Protein AF-A0A9D7YGS4-F1 (afdb_monomer)

Solvent-accessible surface area (backbone atoms only — not comparable to full-atom values): 10714 Å² total; per-residue (Å²): 135,82,63,72,62,87,79,60,92,89,42,52,76,47,76,45,79,55,88,92,47,75,42,38,31,34,39,38,77,42,92,96,74,49,56,34,38,29,48,37,47,78,45,98,90,51,66,74,60,76,26,49,62,70,60,44,49,55,49,50,53,50,52,45,52,50,53,59,68,64,48,62,61,62,69,73,63,74,69,88,42,75,65,56,51,51,46,50,50,40,32,50,52,10,52,48,27,54,50,47,22,54,54,52,26,49,55,51,14,62,75,67,76,44,98,46,83,50,74,64,34,37,51,28,42,30,54,13,23,51,31,36,24,55,34,19,57,73,69,67,34,67,68,50,31,56,54,23,52,54,48,32,52,53,26,53,50,52,49,51,52,53,53,52,51,56,54,49,53,52,51,53,52,50,51,53,50,53,55,48,55,66,66,74,59,85,69,90,70,79,89,124

Nearest PDB structures (foldseek):
  5cth-assembly1_B  TM=4.120E-01  e=4.410E-01  Oryza sativa Japonica Group
  8e0o-assembly1_B  TM=6.776E-01  e=6.241E+00  synthetic construct

Structure (mmCIF, N/CA/C/O backbone):
data_AF-A0A9D7YGS4-F1
#
_entry.id   AF-A0A9D7YGS4-F1
#
loop_
_atom_site.group_PDB
_atom_site.id
_atom_site.type_symbol
_atom_site.label_atom_id
_atom_site.label_alt_id
_atom_site.label_comp_id
_atom_site.label_asym_id
_atom_site.label_entity_id
_atom_site.label_seq_id
_atom_site.pdbx_PDB_ins_code
_atom_site.Cartn_x
_atom_site.Cartn_y
_atom_site.Cartn_z
_atom_site.occupancy
_atom_site.B_iso_or_equiv
_atom_site.auth_seq_id
_atom_site.auth_comp_id
_atom_site.auth_asym_id
_atom_site.auth_atom_id
_atom_site.pdbx_PDB_model_num
ATOM 1 N N . MET A 1 1 ? 15.384 -7.880 -38.210 1.00 33.66 1 MET A N 1
ATOM 2 C CA . MET A 1 1 ? 16.584 -8.520 -38.786 1.00 33.66 1 MET A CA 1
ATOM 3 C C . MET A 1 1 ? 17.554 -7.397 -39.112 1.00 33.66 1 MET A C 1
ATOM 5 O O . MET A 1 1 ? 17.320 -6.685 -40.073 1.00 33.66 1 MET A O 1
ATOM 9 N N . THR A 1 2 ? 18.523 -7.125 -38.240 1.00 39.62 2 THR A N 1
ATOM 10 C CA . THR A 1 2 ? 19.525 -6.065 -38.443 1.00 39.62 2 THR A CA 1
ATOM 11 C C . THR A 1 2 ? 20.571 -6.563 -39.436 1.00 39.62 2 THR A C 1
ATOM 13 O O . THR A 1 2 ? 21.202 -7.594 -39.192 1.00 39.62 2 THR A O 1
ATOM 16 N N . ALA A 1 3 ? 20.713 -5.869 -40.566 1.00 42.78 3 ALA A N 1
ATOM 17 C CA . ALA A 1 3 ? 21.780 -6.117 -41.525 1.00 42.78 3 ALA A CA 1
ATOM 18 C C . ALA A 1 3 ? 23.134 -5.862 -40.842 1.00 42.78 3 ALA A C 1
ATOM 20 O O . ALA A 1 3 ? 23.294 -4.882 -40.113 1.00 42.78 3 ALA A O 1
ATOM 21 N N . ARG A 1 4 ? 24.077 -6.796 -41.004 1.00 54.03 4 ARG A N 1
ATOM 22 C CA . ARG A 1 4 ? 25.456 -6.646 -40.526 1.00 54.03 4 ARG A CA 1
ATOM 23 C C . ARG A 1 4 ? 26.308 -6.197 -41.702 1.00 54.03 4 ARG A C 1
ATOM 25 O O . ARG A 1 4 ? 26.409 -6.929 -42.685 1.00 54.03 4 ARG A O 1
ATOM 32 N N . LEU A 1 5 ? 26.938 -5.034 -41.580 1.00 59.56 5 LEU A N 1
ATOM 33 C CA . LEU A 1 5 ? 28.018 -4.638 -42.480 1.00 59.56 5 LEU A CA 1
ATOM 34 C C . LEU A 1 5 ? 29.202 -5.614 -42.328 1.00 59.56 5 LEU A C 1
ATOM 36 O O . LEU A 1 5 ? 29.425 -6.167 -41.248 1.00 59.56 5 LEU A O 1
ATOM 40 N N . GLY A 1 6 ? 29.942 -5.851 -43.414 1.00 61.62 6 GLY A N 1
ATOM 41 C CA . GLY A 1 6 ? 31.122 -6.721 -43.404 1.00 61.62 6 GLY A CA 1
ATOM 42 C C . GLY A 1 6 ? 32.212 -6.195 -42.462 1.00 61.62 6 GLY A C 1
ATOM 43 O O . GLY A 1 6 ? 32.499 -4.997 -42.449 1.00 61.62 6 GLY A O 1
ATOM 44 N N . SER A 1 7 ? 32.812 -7.088 -41.670 1.00 66.31 7 SER A N 1
ATOM 45 C CA . SER A 1 7 ? 33.875 -6.749 -40.716 1.00 66.31 7 SER A CA 1
ATOM 46 C C . SER A 1 7 ? 35.201 -6.461 -41.417 1.00 66.31 7 SER A C 1
ATOM 48 O O . SER A 1 7 ? 35.569 -7.173 -42.356 1.00 66.31 7 SER A O 1
ATOM 50 N N . THR A 1 8 ? 35.956 -5.481 -40.926 1.00 75.62 8 THR A N 1
ATOM 51 C CA . THR A 1 8 ? 37.299 -5.193 -41.452 1.00 75.62 8 THR A CA 1
ATOM 52 C C . THR A 1 8 ? 38.289 -6.304 -41.050 1.00 75.62 8 THR A C 1
ATOM 54 O O . THR A 1 8 ? 38.280 -6.725 -39.890 1.00 75.62 8 THR A O 1
ATOM 57 N N . PRO A 1 9 ? 39.159 -6.806 -41.955 1.00 69.62 9 PRO A N 1
ATOM 58 C CA . PRO A 1 9 ? 40.166 -7.810 -41.606 1.00 69.62 9 PRO A CA 1
ATOM 59 C C . PRO A 1 9 ? 41.085 -7.328 -40.473 1.00 69.62 9 PRO A C 1
ATOM 61 O O . PRO A 1 9 ? 41.648 -6.240 -40.554 1.00 69.62 9 PRO A O 1
ATOM 64 N N . GLY A 1 10 ? 41.229 -8.130 -39.414 1.00 70.00 10 GLY A N 1
ATOM 65 C CA . GLY A 1 10 ? 42.025 -7.781 -38.228 1.00 70.00 10 GLY A CA 1
ATOM 66 C C . GLY A 1 10 ? 41.279 -6.984 -37.148 1.00 70.00 10 GLY A C 1
ATOM 67 O O . GLY A 1 10 ? 41.859 -6.702 -36.103 1.00 70.00 10 GLY A O 1
ATOM 68 N N . ALA A 1 11 ? 40.001 -6.651 -37.357 1.00 77.38 11 ALA A N 1
ATOM 69 C CA . ALA A 1 11 ? 39.175 -5.994 -36.349 1.00 77.38 11 ALA A CA 1
ATOM 70 C C . ALA A 1 11 ? 38.582 -6.996 -35.344 1.00 77.38 11 ALA A C 1
ATOM 72 O O . ALA A 1 11 ? 38.130 -8.082 -35.714 1.00 77.38 11 ALA A O 1
ATOM 73 N N . VAL A 1 12 ? 38.516 -6.606 -34.069 1.00 81.81 12 VAL A N 1
ATOM 74 C CA . VAL A 1 12 ? 37.810 -7.369 -33.030 1.00 81.81 12 VAL A CA 1
ATOM 75 C C . VAL A 1 12 ? 36.354 -6.924 -33.001 1.00 81.81 12 VAL A C 1
ATOM 77 O O . VAL A 1 12 ? 36.061 -5.765 -32.715 1.00 81.81 12 VAL A O 1
ATOM 80 N N . VAL A 1 13 ? 35.433 -7.842 -33.290 1.00 84.12 13 VAL A N 1
ATOM 81 C CA . VAL A 1 13 ? 33.991 -7.569 -33.262 1.00 84.12 13 VAL A CA 1
ATOM 82 C C . VAL A 1 13 ? 33.433 -7.884 -31.879 1.00 84.12 13 VAL A C 1
ATOM 84 O O . VAL A 1 13 ? 33.562 -9.005 -31.390 1.00 84.12 13 VAL A O 1
ATOM 87 N N . SER A 1 14 ? 32.754 -6.909 -31.285 1.00 81.56 14 SER A N 1
ATOM 88 C CA . SER A 1 14 ? 32.148 -7.006 -29.960 1.00 81.56 14 SER A CA 1
ATOM 89 C C . SER A 1 14 ? 30.681 -6.588 -30.009 1.00 81.56 14 SER A C 1
ATOM 91 O O . SER A 1 14 ? 30.242 -5.834 -30.878 1.00 81.56 14 SER A O 1
ATOM 93 N N . THR A 1 15 ? 29.889 -7.107 -29.072 1.00 82.81 15 THR A N 1
ATOM 94 C CA . THR A 1 15 ? 28.470 -6.753 -28.937 1.00 82.81 15 THR A CA 1
ATOM 95 C C . THR A 1 15 ? 28.256 -6.029 -27.618 1.00 82.81 15 THR A C 1
ATOM 97 O O . THR A 1 15 ? 28.700 -6.502 -26.576 1.00 82.81 15 THR A O 1
ATOM 100 N N . LEU A 1 16 ? 27.576 -4.888 -27.676 1.00 80.12 16 LEU A N 1
ATOM 101 C CA . LEU A 1 16 ? 27.131 -4.110 -26.531 1.00 80.12 16 LEU A CA 1
ATOM 102 C C . LEU A 1 16 ? 25.612 -4.245 -26.393 1.00 80.12 16 LEU A C 1
ATOM 104 O O . LEU A 1 16 ? 24.864 -3.911 -27.316 1.00 80.12 16 LEU A O 1
ATOM 108 N N . ASP A 1 17 ? 25.155 -4.729 -25.242 1.00 76.31 17 ASP A N 1
ATOM 109 C CA . ASP A 1 17 ? 23.732 -4.829 -24.923 1.00 76.31 17 ASP A CA 1
ATOM 110 C C . ASP A 1 17 ? 23.273 -3.548 -24.201 1.00 76.31 17 ASP A C 1
ATOM 112 O O . ASP A 1 17 ? 23.540 -3.359 -23.016 1.00 76.31 17 ASP A O 1
ATOM 116 N N . LEU A 1 18 ? 22.564 -2.661 -24.910 1.00 70.31 18 LEU A N 1
ATOM 117 C CA . LEU A 1 18 ? 21.969 -1.438 -24.356 1.00 70.31 18 LEU A CA 1
ATOM 118 C C . LEU A 1 18 ? 20.458 -1.633 -24.177 1.00 70.31 18 LEU A C 1
ATOM 120 O O . LEU A 1 18 ? 19.634 -1.335 -25.051 1.00 70.31 18 LEU A O 1
ATOM 124 N N . GLY A 1 19 ? 20.078 -2.189 -23.026 1.00 68.62 19 GLY A N 1
ATOM 125 C CA . GLY A 1 19 ? 18.687 -2.505 -22.702 1.00 68.62 19 GLY A CA 1
ATOM 126 C C . GLY A 1 19 ? 18.112 -3.595 -23.613 1.00 68.62 19 GLY A C 1
ATOM 127 O O . GLY A 1 19 ? 18.438 -4.766 -23.461 1.00 68.62 19 GLY A O 1
ATOM 128 N N . ALA A 1 20 ? 17.221 -3.220 -24.538 1.00 63.00 20 ALA A N 1
ATOM 129 C CA . ALA A 1 20 ? 16.627 -4.141 -25.521 1.00 63.00 20 ALA A CA 1
ATOM 130 C C . ALA A 1 20 ? 17.300 -4.072 -26.906 1.00 63.00 20 ALA A C 1
ATOM 132 O O . ALA A 1 20 ? 16.962 -4.856 -27.794 1.00 63.00 20 ALA A O 1
ATOM 133 N N . ARG A 1 21 ? 18.225 -3.124 -27.112 1.00 70.44 21 ARG A N 1
ATOM 134 C CA . ARG A 1 21 ? 18.957 -2.952 -28.370 1.00 70.44 21 ARG A CA 1
ATOM 135 C C . ARG A 1 21 ? 20.325 -3.610 -28.243 1.00 70.44 21 ARG A C 1
ATOM 137 O O . ARG A 1 21 ? 21.091 -3.287 -27.342 1.00 70.44 21 ARG A O 1
ATOM 144 N N . LYS A 1 22 ? 20.635 -4.504 -29.180 1.00 78.06 22 LYS A N 1
ATOM 145 C CA . LYS A 1 22 ? 21.983 -5.052 -29.344 1.00 78.06 22 LYS A CA 1
ATOM 146 C C . LYS A 1 22 ? 22.727 -4.209 -30.363 1.00 78.06 22 LYS A C 1
ATOM 148 O O . LYS A 1 22 ? 22.280 -4.122 -31.506 1.00 78.06 22 LYS A O 1
ATOM 153 N N . ILE A 1 23 ? 23.832 -3.603 -29.950 1.00 81.94 23 ILE A N 1
ATOM 154 C CA . ILE A 1 23 ? 24.704 -2.824 -30.824 1.00 81.94 23 ILE A CA 1
ATOM 155 C C . ILE A 1 23 ? 25.984 -3.615 -31.043 1.00 81.94 23 ILE A C 1
ATOM 157 O O . ILE A 1 23 ? 26.769 -3.849 -30.132 1.00 81.94 23 ILE A O 1
ATOM 161 N N . VAL A 1 24 ? 26.190 -4.039 -32.278 1.00 85.00 24 VAL A N 1
ATOM 162 C CA . VAL A 1 24 ? 27.434 -4.647 -32.740 1.00 85.00 24 VAL A CA 1
ATOM 163 C C . VAL A 1 24 ? 28.375 -3.541 -33.198 1.00 85.00 24 VAL A C 1
ATOM 165 O O . VAL A 1 24 ? 27.984 -2.694 -34.007 1.00 85.00 24 VAL A O 1
ATOM 168 N N . TYR A 1 25 ? 29.608 -3.572 -32.707 1.00 84.81 25 TYR A N 1
ATOM 169 C CA . TYR A 1 25 ? 30.678 -2.674 -33.116 1.00 84.81 25 TYR A CA 1
ATOM 170 C C . TYR A 1 25 ? 31.964 -3.466 -33.356 1.00 84.81 25 TYR A C 1
ATOM 172 O O . TYR A 1 25 ? 32.159 -4.550 -32.807 1.00 84.81 25 TYR A O 1
ATOM 180 N N . GLU A 1 26 ? 32.845 -2.934 -34.188 1.00 85.75 26 GLU A N 1
ATOM 181 C CA . GLU A 1 26 ? 34.197 -3.452 -34.361 1.00 85.75 26 GLU A CA 1
ATOM 182 C C . GLU A 1 26 ? 35.223 -2.480 -33.790 1.00 85.75 26 GLU A C 1
ATOM 184 O O . GLU A 1 26 ? 35.008 -1.267 -33.779 1.00 85.75 26 GLU A O 1
ATOM 189 N N . ARG A 1 27 ? 36.335 -3.033 -33.312 1.00 84.88 27 ARG A N 1
ATOM 190 C CA . ARG A 1 27 ? 37.486 -2.314 -32.780 1.00 84.88 27 ARG A CA 1
ATOM 191 C C . ARG A 1 27 ? 38.706 -2.629 -33.636 1.00 84.88 27 ARG A C 1
ATOM 193 O O . ARG A 1 27 ? 39.073 -3.796 -33.768 1.00 84.88 27 ARG A O 1
ATOM 200 N N . LEU A 1 28 ? 39.340 -1.599 -34.184 1.00 83.12 28 LEU A N 1
ATOM 201 C CA . LEU A 1 28 ? 40.609 -1.703 -34.899 1.00 83.12 28 LEU A CA 1
ATOM 202 C C . LEU A 1 28 ? 41.701 -1.005 -34.098 1.00 83.12 28 LEU A C 1
ATOM 204 O O . LEU A 1 28 ? 41.598 0.189 -33.817 1.00 83.12 28 LEU A O 1
ATOM 208 N N . GLU A 1 29 ? 42.751 -1.741 -33.749 1.00 80.44 29 GLU A N 1
ATOM 209 C CA . GLU A 1 29 ? 43.959 -1.169 -33.158 1.00 80.44 29 GLU A CA 1
ATOM 210 C C . GLU A 1 29 ? 44.930 -0.784 -34.272 1.00 80.44 29 GLU A C 1
ATOM 212 O O . GLU A 1 29 ? 45.451 -1.644 -34.981 1.0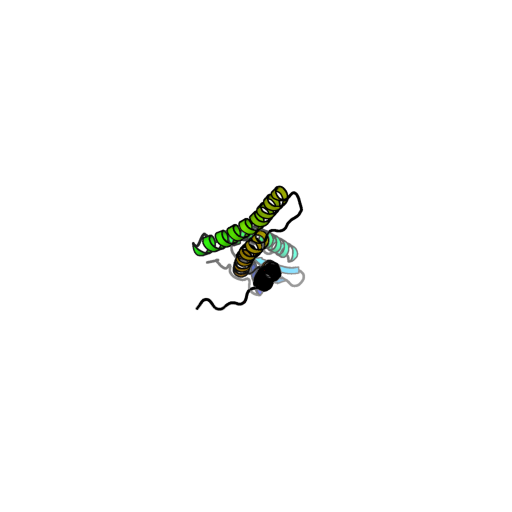0 80.44 29 GLU A O 1
ATOM 217 N N . THR A 1 30 ? 45.173 0.517 -34.429 1.00 75.75 30 THR A N 1
ATOM 218 C CA . THR A 1 30 ? 46.157 1.023 -35.386 1.00 75.75 30 THR A CA 1
ATOM 219 C C . THR A 1 30 ? 47.459 1.311 -34.639 1.00 75.75 30 THR A C 1
ATOM 221 O O . THR A 1 30 ? 47.458 2.151 -33.727 1.00 75.75 30 THR A O 1
ATOM 224 N N . PRO A 1 31 ? 48.583 0.660 -34.995 1.00 68.44 31 PRO A N 1
ATOM 225 C CA . PRO A 1 31 ? 49.874 0.929 -34.371 1.00 68.44 31 PRO A CA 1
ATOM 226 C C . PRO A 1 31 ? 50.227 2.421 -34.457 1.00 68.44 31 PRO A C 1
ATOM 228 O O . PRO A 1 31 ? 50.249 2.998 -35.539 1.00 68.44 31 PRO A O 1
ATOM 231 N N . GLY A 1 32 ? 50.457 3.061 -33.309 1.00 70.00 32 GLY A N 1
ATOM 232 C CA . GLY A 1 32 ? 50.801 4.487 -33.215 1.00 70.00 32 GLY A CA 1
ATOM 233 C C . GLY A 1 32 ? 49.628 5.480 -33.249 1.00 70.00 32 GLY A C 1
ATOM 234 O O . GLY A 1 32 ? 49.821 6.621 -32.844 1.00 70.00 32 GLY A O 1
ATOM 235 N N . ALA A 1 33 ? 48.420 5.068 -33.655 1.00 68.94 33 ALA A N 1
ATOM 236 C CA . ALA A 1 33 ? 47.238 5.944 -33.748 1.00 68.94 33 ALA A CA 1
ATOM 237 C C . ALA A 1 33 ? 46.095 5.574 -32.776 1.00 68.94 33 ALA A C 1
ATOM 239 O O . ALA A 1 33 ? 45.096 6.286 -32.695 1.00 68.94 33 ALA A O 1
ATOM 240 N N . GLY A 1 34 ? 46.245 4.491 -32.006 1.00 77.56 34 GLY A N 1
ATOM 241 C CA . GLY A 1 34 ? 45.280 4.071 -30.986 1.00 77.56 34 GLY A CA 1
ATOM 242 C C . GLY A 1 34 ? 44.148 3.191 -31.528 1.00 77.56 34 GLY A C 1
ATOM 243 O O . GLY A 1 34 ? 44.200 2.686 -32.650 1.00 77.56 34 GLY A O 1
ATOM 244 N N . ALA A 1 35 ? 43.133 2.954 -30.691 1.00 82.12 35 ALA A N 1
ATOM 245 C CA . ALA A 1 35 ? 41.984 2.119 -31.038 1.00 82.12 35 ALA A CA 1
ATOM 246 C C . ALA A 1 35 ? 40.860 2.956 -31.664 1.00 82.12 35 ALA A C 1
ATOM 248 O O . ALA A 1 35 ? 40.438 3.962 -31.092 1.00 82.12 35 ALA A O 1
ATOM 249 N N . SER A 1 36 ? 40.347 2.495 -32.801 1.00 84.31 36 SER A N 1
ATOM 250 C CA . SER A 1 36 ? 39.181 3.056 -33.484 1.00 84.31 36 SER A CA 1
ATOM 251 C C . SER A 1 36 ? 37.996 2.097 -33.400 1.00 84.31 36 SER A C 1
ATOM 253 O O . SER A 1 36 ? 38.175 0.878 -33.401 1.00 84.31 36 SER A O 1
ATOM 255 N N . TYR A 1 37 ? 36.789 2.645 -33.297 1.00 87.12 37 TYR A N 1
ATOM 256 C CA . TYR A 1 37 ? 35.549 1.904 -33.097 1.00 87.12 37 TYR A CA 1
ATOM 257 C C . TYR A 1 37 ? 34.562 2.236 -34.209 1.00 87.12 37 TYR A C 1
ATOM 259 O O . TYR A 1 37 ? 34.347 3.404 -34.515 1.00 87.12 37 TYR A O 1
ATOM 267 N N . ARG A 1 38 ? 33.925 1.230 -34.803 1.00 85.00 38 ARG A N 1
ATOM 268 C CA . ARG A 1 38 ? 32.917 1.433 -35.851 1.00 85.00 38 ARG A CA 1
ATOM 269 C C . ARG A 1 38 ? 31.667 0.629 -35.541 1.00 85.00 38 ARG A C 1
ATOM 271 O O . ARG A 1 38 ? 31.753 -0.560 -35.248 1.00 85.00 38 ARG A O 1
ATOM 278 N N . PHE A 1 39 ? 30.502 1.262 -35.620 1.00 85.25 39 PHE A N 1
ATOM 279 C CA . PHE A 1 39 ? 29.231 0.566 -35.452 1.00 85.25 39 PHE A CA 1
ATOM 280 C C . PHE A 1 39 ? 28.918 -0.258 -36.707 1.00 85.25 39 PHE A C 1
ATOM 282 O O . PHE A 1 39 ? 28.895 0.261 -37.818 1.00 85.25 39 PHE A O 1
ATOM 289 N N . LEU A 1 40 ? 28.673 -1.555 -36.521 1.00 78.38 40 LEU A N 1
ATOM 290 C CA . LEU A 1 40 ? 28.254 -2.479 -37.583 1.00 78.38 40 LEU A CA 1
ATOM 291 C C . LEU A 1 40 ? 26.731 -2.663 -37.622 1.00 78.38 40 LEU A C 1
ATOM 293 O O . LEU A 1 40 ? 26.206 -3.326 -38.515 1.00 78.38 40 LEU A O 1
ATOM 297 N N . THR A 1 41 ? 26.028 -2.119 -36.627 1.00 77.81 41 THR A N 1
ATOM 298 C CA . THR A 1 41 ? 24.565 -2.121 -36.566 1.00 77.81 41 THR A CA 1
ATOM 299 C C . THR A 1 41 ? 24.033 -0.949 -37.366 1.00 77.81 41 THR A C 1
ATOM 301 O O . THR A 1 41 ? 24.228 0.197 -36.970 1.00 77.81 41 THR A O 1
ATOM 304 N N . GLU A 1 42 ? 23.341 -1.233 -38.466 1.00 69.25 42 GLU A N 1
ATOM 305 C CA . GLU A 1 42 ? 22.656 -0.200 -39.238 1.00 69.25 42 GLU A CA 1
ATOM 306 C C . GLU A 1 42 ? 21.480 0.362 -38.431 1.00 69.25 42 GLU A C 1
ATOM 308 O O . GLU A 1 42 ? 20.451 -0.295 -38.247 1.00 69.25 42 GLU A O 1
ATOM 313 N N . ALA A 1 43 ? 21.649 1.580 -37.918 1.00 72.31 43 ALA A N 1
ATOM 314 C CA . ALA A 1 43 ? 20.596 2.345 -37.271 1.00 72.31 43 ALA A CA 1
ATOM 315 C C . ALA A 1 43 ? 20.743 3.837 -37.635 1.00 72.31 43 ALA A C 1
ATOM 317 O O . ALA A 1 43 ? 21.873 4.318 -37.705 1.00 72.31 43 ALA A O 1
ATOM 318 N N . PRO A 1 44 ? 19.645 4.584 -37.867 1.00 71.88 44 PRO A N 1
ATOM 319 C CA . PRO A 1 44 ? 19.709 5.982 -38.318 1.00 71.88 44 PRO A CA 1
ATOM 320 C C . PRO A 1 44 ? 20.392 6.935 -37.325 1.00 71.88 44 PRO A C 1
ATOM 322 O O . PRO A 1 44 ? 20.838 8.011 -37.706 1.00 71.88 44 PRO A O 1
ATOM 325 N N . ASP A 1 45 ? 20.432 6.548 -36.051 1.00 75.62 45 ASP A N 1
ATOM 326 C CA . ASP A 1 45 ? 21.019 7.272 -34.925 1.00 75.62 45 ASP A CA 1
ATOM 327 C C . ASP A 1 45 ? 22.497 6.925 -34.679 1.00 75.62 45 ASP A C 1
ATOM 329 O O . ASP A 1 45 ? 23.132 7.539 -33.823 1.00 75.62 45 ASP A O 1
ATOM 333 N N . LEU A 1 46 ? 23.052 5.952 -35.414 1.00 81.56 46 LEU A N 1
ATOM 334 C CA . LEU A 1 46 ? 24.436 5.513 -35.260 1.00 81.56 46 LEU A CA 1
ATOM 335 C C . LEU A 1 46 ? 25.305 5.987 -36.435 1.00 81.56 46 LEU A C 1
ATOM 337 O O . LEU A 1 46 ? 24.974 5.730 -37.594 1.00 81.56 46 LEU A O 1
ATOM 341 N N . PRO A 1 47 ? 26.448 6.639 -36.166 1.00 81.88 47 PRO A N 1
ATOM 342 C CA . PRO A 1 47 ? 27.401 6.995 -37.207 1.00 81.88 47 PRO A CA 1
ATOM 343 C C . PRO A 1 47 ? 28.052 5.737 -37.799 1.00 81.88 47 PRO A C 1
ATOM 345 O O . PRO A 1 47 ? 28.477 4.834 -37.079 1.00 81.88 47 PRO A O 1
ATOM 348 N N . SER A 1 48 ? 28.165 5.695 -39.125 1.00 75.50 48 SER A N 1
ATOM 349 C CA . SER A 1 48 ? 28.788 4.591 -39.872 1.00 75.50 48 SER A CA 1
ATOM 350 C C . SER A 1 48 ? 30.306 4.744 -40.046 1.00 75.50 48 SER A C 1
ATOM 352 O O . SER A 1 48 ? 30.988 3.790 -40.429 1.00 75.50 48 SER A O 1
ATOM 354 N N . ALA A 1 49 ? 30.849 5.933 -39.765 1.00 82.81 49 ALA A N 1
ATOM 355 C CA . ALA A 1 49 ? 32.279 6.218 -39.841 1.00 82.81 49 ALA A CA 1
ATOM 356 C C . ALA A 1 49 ? 33.043 5.672 -38.612 1.00 82.81 49 ALA A C 1
ATOM 358 O O . ALA A 1 49 ? 32.471 5.615 -37.521 1.00 82.81 49 ALA A O 1
ATOM 359 N N . PRO A 1 50 ? 34.331 5.295 -38.753 1.00 83.44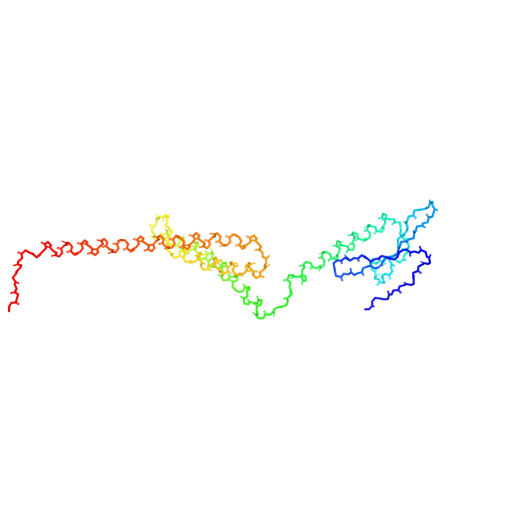 50 PRO A N 1
ATOM 360 C CA . PRO A 1 50 ? 35.183 4.951 -37.616 1.00 83.44 50 PRO A CA 1
ATOM 361 C C . PRO A 1 50 ? 35.355 6.141 -36.664 1.00 83.44 50 PRO A C 1
ATOM 363 O O . PRO A 1 50 ? 35.612 7.263 -37.095 1.00 83.44 50 PRO A O 1
ATOM 366 N N . LEU A 1 51 ? 35.247 5.878 -35.367 1.00 86.25 51 LEU A N 1
ATOM 367 C CA . LEU A 1 51 ? 35.329 6.855 -34.288 1.00 86.25 51 LEU A CA 1
ATOM 368 C C . LEU A 1 51 ? 36.537 6.585 -33.393 1.00 86.25 51 LEU A C 1
ATOM 370 O O . LEU A 1 51 ? 36.932 5.437 -33.185 1.00 86.25 51 LEU A O 1
ATOM 374 N N . ALA A 1 52 ? 37.085 7.647 -32.806 1.00 86.75 52 ALA A N 1
ATOM 375 C CA . ALA A 1 52 ? 38.000 7.535 -31.677 1.00 86.75 52 ALA A CA 1
ATOM 376 C C . ALA A 1 52 ? 37.258 7.052 -30.414 1.00 86.75 52 ALA A C 1
ATOM 378 O O . ALA A 1 52 ? 36.027 7.088 -30.344 1.00 86.75 52 ALA A O 1
ATOM 379 N N . ALA A 1 53 ? 38.005 6.565 -29.419 1.00 83.31 53 ALA A N 1
ATOM 380 C CA . ALA A 1 53 ? 37.440 5.963 -28.209 1.00 83.31 53 ALA A CA 1
ATOM 381 C C . ALA A 1 53 ? 36.496 6.905 -27.439 1.00 83.31 53 ALA A C 1
ATOM 383 O O . ALA A 1 53 ? 35.433 6.490 -26.988 1.00 83.31 53 ALA A O 1
ATOM 384 N N . ASP A 1 54 ? 36.871 8.172 -27.306 1.00 83.25 54 ASP A N 1
ATOM 385 C CA . ASP A 1 54 ? 36.101 9.225 -26.639 1.00 83.25 54 ASP A CA 1
ATOM 386 C C . ASP A 1 54 ? 34.791 9.540 -27.376 1.00 83.25 54 ASP A C 1
ATOM 388 O O . ASP A 1 54 ? 33.713 9.546 -26.776 1.00 83.25 54 ASP A O 1
ATOM 392 N N . ALA A 1 55 ? 34.869 9.717 -28.695 1.00 85.44 55 ALA A N 1
ATOM 393 C CA . ALA A 1 55 ? 33.712 9.943 -29.548 1.00 85.44 55 ALA A CA 1
ATOM 394 C C . ALA A 1 55 ? 32.749 8.747 -29.516 1.00 85.44 55 ALA A C 1
ATOM 396 O O . ALA A 1 55 ? 31.537 8.934 -29.403 1.00 85.44 55 ALA A O 1
ATOM 397 N N . PHE A 1 56 ? 33.274 7.519 -29.542 1.00 85.62 56 PHE A N 1
ATOM 398 C CA . PHE A 1 56 ? 32.478 6.299 -29.426 1.00 85.62 56 PHE A CA 1
ATOM 399 C C . PHE A 1 56 ? 31.683 6.253 -28.117 1.00 85.62 56 PHE A C 1
ATOM 401 O O . PHE A 1 56 ? 30.465 6.068 -28.155 1.00 85.62 56 PHE A O 1
ATOM 408 N N . TRP A 1 57 ? 32.335 6.480 -26.971 1.00 83.00 57 TRP A N 1
ATOM 409 C CA . TRP A 1 57 ? 31.645 6.470 -25.678 1.00 83.00 57 TRP A CA 1
ATOM 410 C C . TRP A 1 57 ? 30.611 7.590 -25.563 1.00 83.00 57 TRP A C 1
ATOM 412 O O . TRP A 1 57 ? 29.522 7.348 -25.058 1.00 83.00 57 TRP A O 1
ATOM 422 N N . SER A 1 58 ? 30.867 8.771 -26.137 1.00 84.88 58 SER A N 1
ATOM 423 C CA . SER A 1 58 ? 29.867 9.849 -26.166 1.00 84.88 58 SER A CA 1
ATOM 424 C C . SER A 1 58 ? 28.577 9.466 -26.909 1.00 84.88 58 SER A C 1
ATOM 426 O O . SER A 1 58 ? 27.480 9.847 -26.490 1.00 84.88 58 SER A O 1
ATOM 428 N N . VAL A 1 59 ? 28.701 8.679 -27.985 1.00 84.56 59 VAL A N 1
ATOM 429 C CA . VAL A 1 59 ? 27.568 8.172 -28.768 1.00 84.56 59 VAL A CA 1
ATOM 430 C C . VAL A 1 59 ? 26.849 7.075 -27.992 1.00 84.56 59 VAL A C 1
ATOM 432 O O . VAL A 1 59 ? 25.624 7.107 -27.898 1.00 84.56 59 VAL A O 1
ATOM 435 N N . VAL A 1 60 ? 27.592 6.142 -27.391 1.00 82.81 60 VAL A N 1
ATOM 436 C CA . VAL A 1 60 ? 27.026 5.093 -26.530 1.00 82.81 60 VAL A CA 1
ATOM 437 C C . VAL A 1 60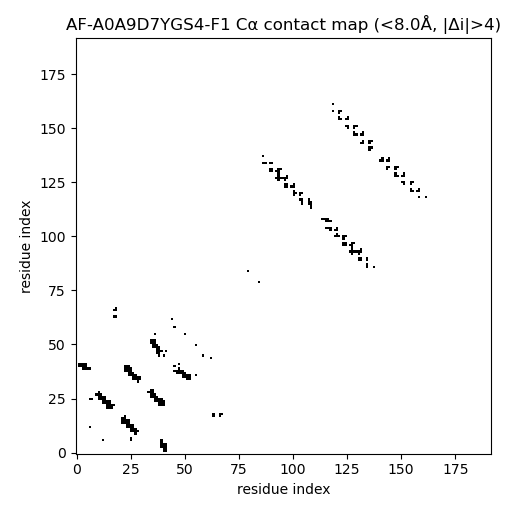 ? 26.228 5.711 -25.385 1.00 82.81 60 VAL A C 1
ATOM 439 O O . VAL A 1 60 ? 25.065 5.359 -25.206 1.00 82.81 60 VAL A O 1
ATOM 442 N N . ASP A 1 61 ? 26.794 6.695 -24.690 1.00 82.19 61 ASP A N 1
ATOM 443 C CA . ASP A 1 61 ? 26.130 7.411 -23.605 1.00 82.19 61 ASP A CA 1
ATOM 444 C C . ASP A 1 61 ? 24.873 8.151 -24.089 1.00 82.19 61 ASP A C 1
ATOM 446 O O . ASP A 1 61 ? 23.864 8.221 -23.385 1.00 82.19 61 ASP A O 1
ATOM 450 N N . ALA A 1 62 ? 24.901 8.735 -25.292 1.00 82.31 62 ALA A N 1
ATOM 451 C CA . ALA A 1 62 ? 23.734 9.392 -25.878 1.00 82.31 62 ALA A CA 1
ATOM 452 C C . ALA A 1 62 ? 22.614 8.388 -26.195 1.00 82.31 62 ALA A C 1
ATOM 454 O O . ALA A 1 62 ? 21.458 8.626 -25.831 1.00 82.31 62 ALA A O 1
ATOM 455 N N . VAL A 1 63 ? 22.961 7.246 -26.794 1.00 77.06 63 VAL A N 1
ATOM 456 C CA . VAL A 1 63 ? 22.026 6.163 -27.125 1.00 77.06 63 VAL A CA 1
ATOM 457 C C . VAL A 1 63 ? 21.475 5.501 -25.865 1.00 77.06 63 VAL A C 1
ATOM 459 O O . VAL A 1 63 ? 20.281 5.197 -25.806 1.00 77.06 63 VAL A O 1
ATOM 462 N N . GLU A 1 64 ? 22.301 5.300 -24.839 1.00 75.75 64 GLU A N 1
ATOM 463 C CA . GLU A 1 64 ? 21.875 4.782 -23.543 1.00 75.75 64 GLU A CA 1
ATOM 464 C C . GLU A 1 64 ? 20.891 5.747 -22.882 1.00 75.75 64 GLU A C 1
ATOM 466 O O . GLU A 1 64 ? 19.787 5.336 -22.527 1.00 75.75 64 GLU A O 1
ATOM 471 N N . ARG A 1 65 ? 21.212 7.046 -22.806 1.00 71.56 65 ARG A N 1
ATOM 472 C CA . ARG A 1 65 ? 20.300 8.064 -22.259 1.00 71.56 65 ARG A CA 1
ATOM 473 C C . ARG A 1 65 ? 18.969 8.108 -23.003 1.00 71.56 65 ARG A C 1
ATOM 475 O O . ARG A 1 65 ? 17.925 8.223 -22.364 1.00 71.56 65 ARG A O 1
ATOM 482 N N . GLU A 1 66 ? 18.969 7.995 -24.327 1.00 69.44 66 GLU A N 1
ATOM 483 C CA . GLU A 1 66 ? 17.735 7.988 -25.113 1.00 69.44 66 GLU A CA 1
ATOM 484 C C . GLU A 1 66 ? 16.934 6.689 -24.938 1.00 69.44 66 GLU A C 1
ATOM 486 O O . GLU A 1 66 ? 15.718 6.732 -24.735 1.00 69.44 66 GLU A O 1
ATOM 491 N N . THR A 1 67 ? 17.605 5.537 -24.928 1.00 63.12 67 THR A N 1
ATOM 492 C CA . THR A 1 67 ? 16.983 4.216 -24.750 1.00 63.12 67 THR A CA 1
ATOM 493 C C . THR A 1 67 ? 16.403 4.058 -23.340 1.00 63.12 67 THR A C 1
ATOM 495 O O . THR A 1 67 ? 15.258 3.626 -23.180 1.00 63.12 67 THR A O 1
ATOM 498 N N . VAL A 1 68 ? 17.143 4.482 -22.312 1.00 61.19 68 VAL A N 1
ATOM 499 C CA . VAL A 1 68 ? 16.701 4.508 -20.909 1.00 61.19 68 VAL A CA 1
ATOM 500 C C . VAL A 1 68 ? 15.530 5.484 -20.732 1.00 61.19 68 VAL A C 1
ATOM 502 O O . VAL A 1 68 ? 14.538 5.145 -20.082 1.00 61.19 68 VAL A O 1
ATOM 505 N N . ARG A 1 69 ? 15.566 6.659 -21.381 1.00 61.91 69 ARG A N 1
ATOM 506 C CA . ARG A 1 69 ? 14.477 7.654 -21.334 1.00 61.91 69 ARG A CA 1
ATOM 507 C C . ARG A 1 69 ? 13.215 7.220 -22.090 1.00 61.91 69 ARG A C 1
ATOM 509 O O . ARG A 1 69 ? 12.126 7.653 -21.724 1.00 61.91 69 ARG A O 1
ATOM 516 N N . ARG A 1 70 ? 13.311 6.371 -23.119 1.00 57.66 70 ARG A N 1
ATOM 517 C CA . ARG A 1 70 ? 12.153 5.942 -23.932 1.00 57.66 70 ARG A CA 1
ATOM 518 C C . ARG A 1 70 ? 11.402 4.739 -23.344 1.00 57.66 70 ARG A C 1
ATOM 520 O O . ARG A 1 70 ? 10.224 4.560 -23.638 1.00 57.66 70 ARG A O 1
ATOM 527 N N . HIS A 1 71 ? 12.036 3.929 -22.491 1.00 54.66 71 HIS A N 1
ATOM 528 C CA . HIS A 1 71 ? 11.471 2.657 -22.004 1.00 54.66 71 HIS A CA 1
ATOM 529 C C . HIS A 1 71 ? 10.926 2.661 -20.561 1.00 54.66 71 HIS A C 1
ATOM 531 O O . HIS A 1 71 ? 10.322 1.667 -20.150 1.00 54.66 71 HIS A O 1
ATOM 537 N N . TRP A 1 72 ? 11.052 3.754 -19.793 1.00 61.84 72 TRP A N 1
ATOM 538 C CA . TRP A 1 72 ? 10.432 3.833 -18.455 1.00 61.84 72 TRP A CA 1
ATOM 539 C C . TRP A 1 72 ? 8.893 3.866 -18.521 1.00 61.84 72 TRP A C 1
ATOM 541 O O . TRP A 1 72 ? 8.225 3.237 -17.703 1.00 61.84 72 TRP A O 1
ATOM 551 N N . LEU A 1 73 ? 8.329 4.518 -19.546 1.00 51.66 73 LEU A N 1
ATOM 552 C CA . LEU A 1 73 ? 6.880 4.605 -19.776 1.00 51.66 73 LEU A CA 1
ATOM 553 C C . LEU A 1 73 ? 6.278 3.299 -20.313 1.00 51.66 73 LEU A C 1
ATOM 555 O O . LEU A 1 73 ? 5.191 2.906 -19.900 1.00 51.66 73 LEU A O 1
ATOM 559 N N . LEU A 1 74 ? 6.987 2.588 -21.196 1.00 49.72 74 LEU A N 1
ATOM 560 C CA . LEU A 1 74 ? 6.495 1.339 -21.798 1.00 49.72 74 LEU A CA 1
ATOM 561 C C . LEU A 1 74 ? 6.517 0.154 -20.813 1.00 49.72 74 LEU A C 1
ATOM 563 O O . LEU A 1 74 ? 5.728 -0.775 -20.962 1.00 49.72 74 LEU A O 1
ATOM 567 N N . ARG A 1 75 ? 7.335 0.212 -19.749 1.00 52.97 75 ARG A N 1
ATOM 568 C CA . ARG A 1 75 ? 7.185 -0.667 -18.571 1.00 52.97 75 ARG A CA 1
ATOM 569 C C . ARG A 1 75 ? 5.978 -0.302 -17.703 1.00 52.97 75 ARG A C 1
ATOM 571 O O . ARG A 1 75 ? 5.404 -1.190 -17.080 1.00 52.97 75 ARG A O 1
ATOM 578 N N . ALA A 1 76 ? 5.598 0.974 -17.651 1.00 54.19 76 ALA A N 1
ATOM 579 C CA . ALA A 1 76 ? 4.497 1.448 -16.816 1.00 54.19 76 ALA A CA 1
ATOM 580 C C . ALA A 1 76 ? 3.109 1.101 -17.387 1.00 54.19 76 ALA A C 1
ATOM 582 O O . ALA A 1 76 ? 2.169 0.927 -16.616 1.00 54.19 76 ALA A O 1
ATOM 583 N N . PHE A 1 77 ? 2.981 0.943 -18.709 1.00 48.09 77 PHE A N 1
ATOM 584 C CA . PHE A 1 77 ? 1.693 0.731 -19.383 1.00 48.09 77 PHE A CA 1
ATOM 585 C C . PHE A 1 77 ? 1.630 -0.562 -20.209 1.00 48.09 77 PHE A C 1
ATOM 587 O O . PHE A 1 77 ? 1.132 -0.567 -21.334 1.00 48.09 77 PHE A O 1
ATOM 594 N N . ASN A 1 78 ? 2.084 -1.688 -19.646 1.00 46.31 78 ASN A N 1
ATOM 595 C CA . ASN A 1 78 ? 1.790 -3.013 -20.203 1.00 46.31 78 ASN A CA 1
ATOM 596 C C . ASN A 1 78 ? 0.296 -3.363 -20.009 1.00 46.31 78 ASN A C 1
ATOM 598 O O . ASN A 1 78 ? -0.085 -4.012 -19.036 1.00 46.31 78 ASN A O 1
ATOM 602 N N . ILE A 1 79 ? -0.518 -2.809 -20.911 1.00 54.00 79 ILE A N 1
ATOM 603 C CA . ILE A 1 79 ? -1.820 -3.238 -21.443 1.00 54.00 79 ILE A CA 1
ATOM 604 C C . ILE A 1 79 ? -2.665 -4.109 -20.495 1.00 54.00 79 ILE A C 1
ATOM 606 O O . ILE A 1 79 ? -2.363 -5.259 -20.186 1.00 54.00 79 ILE A O 1
ATOM 610 N N . THR A 1 80 ? -3.784 -3.525 -20.079 1.00 58.81 80 THR A N 1
ATOM 611 C CA . THR A 1 80 ? -4.906 -4.054 -19.297 1.00 58.81 80 THR A CA 1
ATOM 612 C C . THR A 1 80 ? -5.242 -5.532 -19.557 1.00 58.81 80 THR A C 1
ATOM 614 O O . THR A 1 80 ? -6.104 -5.863 -20.364 1.00 58.81 80 THR A O 1
ATOM 617 N N . SER A 1 81 ? -4.622 -6.440 -18.805 1.00 61.06 81 SER A N 1
ATOM 618 C CA . SER A 1 81 ? -5.224 -7.738 -18.487 1.00 61.06 81 SER A CA 1
ATOM 619 C C . SER A 1 81 ? -6.283 -7.518 -17.402 1.00 61.06 81 SER A C 1
ATOM 621 O O . SER A 1 81 ? -6.035 -6.750 -16.470 1.00 61.06 81 SER A O 1
ATOM 623 N N . TRP A 1 82 ? -7.440 -8.189 -17.470 1.00 67.50 82 TRP A N 1
ATOM 624 C CA . TRP A 1 82 ? -8.442 -8.168 -16.387 1.00 67.50 82 TRP A CA 1
ATOM 625 C C . TRP A 1 82 ? -7.815 -8.479 -15.019 1.00 67.50 82 TRP A C 1
ATOM 627 O O . TRP A 1 82 ? -8.219 -7.906 -14.009 1.00 67.50 82 TRP A O 1
ATOM 637 N N . GLY A 1 83 ? -6.759 -9.302 -15.000 1.00 78.19 83 GLY A N 1
ATOM 638 C CA . GLY A 1 83 ? -5.942 -9.526 -13.811 1.00 78.19 83 GLY A CA 1
ATOM 639 C C . GLY A 1 83 ? -5.263 -8.249 -13.303 1.00 78.19 83 GLY A C 1
ATOM 640 O O . GLY A 1 83 ? -5.390 -7.923 -12.130 1.00 78.19 83 GLY A O 1
ATOM 641 N N . ASN A 1 84 ? -4.595 -7.481 -14.170 1.00 80.62 84 ASN A N 1
ATOM 642 C CA . ASN A 1 84 ? -3.936 -6.223 -13.789 1.00 80.62 84 ASN A CA 1
ATOM 643 C C . ASN A 1 84 ? -4.945 -5.182 -13.287 1.00 80.62 84 ASN A C 1
ATOM 645 O O . ASN A 1 84 ? -4.666 -4.489 -12.312 1.00 80.62 84 ASN A O 1
ATOM 649 N N . LEU A 1 85 ? -6.127 -5.097 -13.910 1.00 85.69 85 LEU A N 1
ATOM 650 C CA . LEU A 1 85 ? -7.190 -4.205 -13.445 1.00 85.69 85 LEU A CA 1
ATOM 651 C C . LEU A 1 85 ? -7.684 -4.605 -12.049 1.00 85.69 85 LEU A C 1
ATOM 653 O O . LEU A 1 85 ? -7.832 -3.737 -11.193 1.00 85.69 85 LEU A O 1
ATOM 657 N N . ALA A 1 86 ? -7.873 -5.904 -11.795 1.00 88.50 86 ALA A N 1
ATOM 658 C CA . ALA A 1 86 ? -8.233 -6.406 -10.472 1.00 88.50 86 ALA A CA 1
ATOM 659 C C . ALA A 1 86 ? -7.157 -6.079 -9.421 1.00 88.50 86 ALA A C 1
ATOM 661 O O . ALA A 1 86 ? -7.492 -5.636 -8.323 1.00 88.50 86 ALA A O 1
ATOM 662 N N . TRP A 1 87 ? -5.869 -6.211 -9.760 1.00 89.56 87 TRP A N 1
ATOM 663 C CA . TRP A 1 87 ? -4.764 -5.837 -8.867 1.00 89.56 87 TRP A CA 1
ATOM 664 C C . TRP A 1 87 ? -4.721 -4.335 -8.572 1.00 89.56 87 TRP A C 1
ATOM 666 O O . TRP A 1 87 ? -4.533 -3.939 -7.422 1.00 89.56 87 TRP A O 1
ATOM 676 N N . ILE A 1 88 ? -4.936 -3.488 -9.581 1.00 89.12 88 ILE A N 1
ATOM 677 C CA . ILE A 1 88 ? -5.005 -2.031 -9.403 1.00 89.12 88 ILE A CA 1
ATOM 678 C C . ILE A 1 88 ? -6.221 -1.651 -8.554 1.00 89.12 88 ILE A C 1
ATOM 680 O O . ILE A 1 88 ? -6.087 -0.849 -7.632 1.00 89.12 88 ILE A O 1
ATOM 684 N N . ALA A 1 89 ? -7.386 -2.247 -8.815 1.00 93.00 89 ALA A N 1
ATOM 685 C CA . ALA A 1 89 ? -8.596 -2.023 -8.031 1.00 93.00 89 ALA A CA 1
ATOM 686 C C . ALA A 1 89 ? -8.416 -2.463 -6.571 1.00 93.00 89 ALA A C 1
ATOM 688 O O . ALA A 1 89 ? -8.841 -1.748 -5.667 1.00 93.00 89 ALA A O 1
ATOM 689 N N . LEU A 1 90 ? -7.727 -3.584 -6.324 1.00 94.75 90 LEU A N 1
ATOM 690 C CA . LEU A 1 90 ? -7.362 -4.031 -4.978 1.00 94.75 90 LEU A CA 1
ATOM 691 C C . LEU A 1 90 ? -6.460 -3.006 -4.276 1.00 94.75 90 LEU A C 1
ATOM 693 O O . LEU A 1 90 ? -6.725 -2.634 -3.134 1.00 94.75 90 LEU A O 1
ATOM 697 N N . GLY A 1 91 ? -5.420 -2.520 -4.962 1.00 93.69 91 GLY A N 1
ATOM 698 C CA . GLY A 1 91 ? -4.527 -1.489 -4.433 1.00 93.69 91 GLY A CA 1
ATOM 699 C C . GLY A 1 91 ? -5.262 -0.182 -4.122 1.00 93.69 91 GLY A C 1
ATOM 700 O O . GLY A 1 91 ? -5.099 0.383 -3.041 1.00 93.69 91 GLY A O 1
ATOM 701 N N . LEU A 1 92 ? -6.133 0.267 -5.031 1.00 95.25 92 LEU A N 1
ATOM 702 C CA . LEU A 1 92 ? -6.946 1.470 -4.857 1.00 95.25 92 LEU A CA 1
ATOM 703 C C . LEU A 1 92 ? -7.963 1.310 -3.720 1.00 95.25 92 LEU A C 1
ATOM 705 O O . LEU A 1 92 ? -8.094 2.203 -2.888 1.00 95.25 92 LEU A O 1
ATOM 709 N N . GLY A 1 93 ? -8.629 0.158 -3.629 1.00 97.12 93 GLY A N 1
ATOM 710 C CA . GLY A 1 93 ? -9.528 -0.173 -2.524 1.00 97.12 93 GLY A CA 1
ATOM 711 C C . GLY A 1 93 ? -8.798 -0.188 -1.179 1.00 97.12 93 GLY A C 1
ATOM 712 O O . GLY A 1 93 ? -9.294 0.362 -0.194 1.00 97.12 93 GLY A O 1
ATOM 713 N N . GLY A 1 94 ? -7.574 -0.726 -1.146 1.00 95.75 94 GLY A N 1
ATOM 714 C CA . GLY A 1 94 ? -6.700 -0.653 0.023 1.00 95.75 94 GLY A CA 1
ATOM 715 C C . GLY A 1 94 ? -6.376 0.789 0.424 1.00 95.75 94 GLY A C 1
ATOM 716 O O . GLY A 1 94 ? -6.505 1.156 1.594 1.00 95.75 94 GLY A O 1
ATOM 717 N N . GLN A 1 95 ? -6.038 1.637 -0.550 1.00 95.50 95 GLN A N 1
ATOM 718 C CA . GLN A 1 95 ? -5.784 3.063 -0.332 1.00 95.50 95 GLN A CA 1
ATOM 719 C C . GLN A 1 95 ? -7.025 3.798 0.201 1.00 95.50 95 GLN A C 1
ATOM 721 O O . GLN A 1 95 ? -6.923 4.599 1.132 1.00 95.50 95 GLN A O 1
ATOM 726 N N . MET A 1 96 ? -8.209 3.495 -0.338 1.00 97.25 96 MET A N 1
ATOM 727 C CA . MET A 1 96 ? -9.477 4.056 0.132 1.00 97.25 96 MET A CA 1
ATOM 7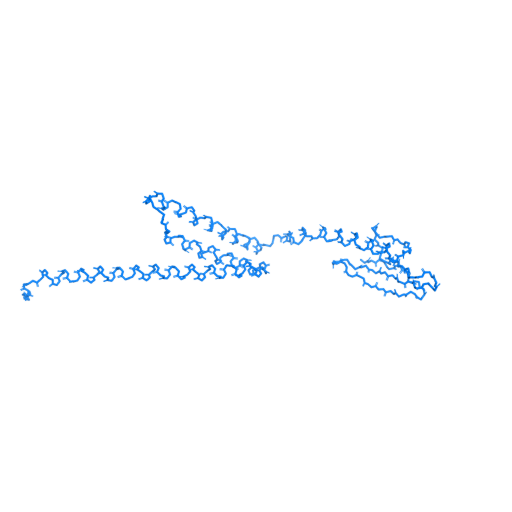28 C C . MET A 1 96 ? -9.783 3.651 1.575 1.00 97.25 96 MET A C 1
ATOM 730 O O . MET A 1 96 ? -10.222 4.492 2.353 1.00 97.25 96 MET A O 1
ATOM 734 N N . ALA A 1 97 ? -9.501 2.408 1.975 1.00 96.44 97 ALA A N 1
ATOM 735 C CA . ALA A 1 97 ? -9.642 1.986 3.369 1.00 96.44 97 ALA A CA 1
ATOM 736 C C . ALA A 1 97 ? -8.695 2.768 4.305 1.00 96.44 97 ALA A C 1
ATOM 738 O O . ALA A 1 97 ? -9.102 3.203 5.387 1.00 96.44 97 ALA A O 1
ATOM 739 N N . PHE A 1 98 ? -7.455 3.024 3.868 1.00 93.50 98 PHE A N 1
ATOM 740 C CA . PHE A 1 98 ? -6.486 3.844 4.607 1.00 93.50 98 PHE A CA 1
ATOM 741 C C . PHE A 1 98 ? -6.879 5.316 4.727 1.00 93.50 98 PHE A C 1
ATOM 743 O O . PHE A 1 98 ? -6.540 5.946 5.729 1.00 93.50 98 PHE A O 1
ATOM 750 N N . PHE A 1 99 ? -7.577 5.867 3.738 1.00 94.69 99 PHE A N 1
ATOM 751 C CA . PHE A 1 99 ? -8.177 7.194 3.840 1.00 94.69 99 PHE A CA 1
ATOM 752 C C . PHE A 1 99 ? -9.399 7.168 4.770 1.00 94.69 99 PHE A C 1
ATOM 754 O O . PHE A 1 99 ? -9.489 7.943 5.725 1.00 94.69 99 PHE A O 1
ATOM 761 N N . GLY A 1 100 ? -10.293 6.202 4.556 1.00 95.31 100 GLY A N 1
ATOM 762 C CA . GLY A 1 100 ? -11.527 6.020 5.313 1.00 95.31 100 GLY A CA 1
ATOM 763 C C . GLY A 1 100 ? -11.299 5.865 6.814 1.00 95.31 100 GLY A C 1
ATOM 764 O O . GLY A 1 100 ? -12.097 6.365 7.599 1.00 95.31 100 GLY A O 1
ATOM 765 N N . ARG A 1 101 ? -10.189 5.256 7.253 1.00 93.88 101 ARG A N 1
ATOM 766 C CA . ARG A 1 101 ? -9.873 5.155 8.691 1.00 93.88 101 ARG A CA 1
ATOM 767 C C . ARG A 1 101 ? -9.731 6.534 9.353 1.00 93.88 101 ARG A C 1
ATOM 769 O O . ARG A 1 101 ? -10.196 6.700 10.476 1.00 93.88 101 ARG A O 1
ATOM 776 N N . MET A 1 102 ? -9.114 7.508 8.672 1.00 93.19 102 MET A N 1
ATOM 777 C CA . MET A 1 102 ? -8.907 8.858 9.209 1.00 93.19 102 MET A CA 1
ATOM 778 C C . MET A 1 102 ? -10.239 9.596 9.246 1.00 93.19 102 MET A C 1
ATOM 780 O O . MET A 1 102 ? -10.566 10.220 10.247 1.00 93.19 102 MET A O 1
ATOM 784 N N . PHE A 1 103 ? -11.052 9.424 8.203 1.00 95.19 103 PHE A N 1
ATOM 785 C CA . PHE A 1 103 ? -12.411 9.950 8.168 1.00 95.19 103 PHE A CA 1
ATOM 786 C C . PHE A 1 103 ? -13.277 9.397 9.311 1.00 95.19 103 PHE A C 1
ATOM 788 O O . PHE A 1 103 ? -13.892 10.158 10.051 1.00 95.19 103 PHE A O 1
ATOM 795 N N . VAL A 1 104 ? -13.274 8.078 9.526 1.00 95.06 104 VAL A N 1
ATOM 796 C CA . VAL A 1 104 ? -14.026 7.435 10.616 1.00 95.06 104 VAL A CA 1
ATOM 797 C C . VAL A 1 104 ? -13.529 7.883 11.989 1.00 95.06 104 VAL A C 1
ATOM 799 O O . VAL A 1 104 ? -14.336 8.100 12.890 1.00 95.06 104 VAL A O 1
ATOM 802 N N . GLN A 1 105 ? -12.215 8.028 12.168 1.00 95.56 105 GLN A N 1
ATOM 803 C CA . GLN A 1 105 ? -11.642 8.525 13.417 1.00 95.56 105 GLN A CA 1
ATOM 804 C C . GLN A 1 105 ? -12.035 9.980 13.683 1.00 95.56 105 GLN A C 1
ATOM 806 O O . GLN A 1 105 ? -12.390 10.303 14.817 1.00 95.56 105 GLN A O 1
ATOM 811 N N . TRP A 1 106 ? -12.014 10.826 12.654 1.00 94.31 106 TRP A N 1
ATOM 812 C CA . TRP A 1 106 ? -12.438 12.216 12.749 1.00 94.31 106 TRP A CA 1
ATOM 813 C C . TRP A 1 106 ? -13.911 12.318 13.150 1.00 94.31 106 TRP A C 1
ATOM 815 O O . TRP A 1 106 ? -14.218 12.930 14.169 1.00 94.31 106 TRP A O 1
ATOM 825 N N . VAL A 1 107 ? -14.807 11.622 12.443 1.00 94.75 107 VAL A N 1
ATOM 826 C CA . VAL A 1 107 ? -16.247 11.605 12.753 1.00 94.75 107 VAL A CA 1
ATOM 827 C C . VAL A 1 107 ? -16.520 11.076 14.166 1.00 94.75 107 VAL A C 1
ATOM 829 O O . VAL A 1 107 ? -17.343 11.635 14.891 1.00 94.75 107 VAL A O 1
ATOM 832 N N . ALA A 1 108 ? -15.828 10.014 14.589 1.00 93.81 108 ALA A N 1
ATOM 833 C CA . ALA A 1 108 ? -15.972 9.478 15.942 1.00 93.81 108 ALA A CA 1
ATOM 834 C C . ALA A 1 108 ? -15.479 10.465 17.012 1.00 93.81 108 ALA A C 1
ATOM 836 O O . ALA A 1 108 ? -16.124 10.622 18.046 1.00 93.81 108 ALA A O 1
ATOM 837 N N . SER A 1 109 ? -14.366 11.153 16.750 1.00 93.31 109 SER A N 1
ATOM 838 C CA . SER A 1 109 ? -13.802 12.133 17.683 1.00 93.31 109 SER A CA 1
ATOM 839 C C . SER A 1 109 ? -14.664 13.382 17.797 1.00 93.31 109 SER A C 1
ATOM 841 O O . SER A 1 109 ? -14.841 13.887 18.902 1.00 93.31 109 SER A O 1
ATOM 843 N N . GLU A 1 110 ? -15.256 13.835 16.691 1.00 94.56 110 GLU A N 1
ATOM 844 C CA . GLU A 1 110 ? -16.194 14.960 16.679 1.00 94.56 110 GLU A CA 1
ATOM 845 C C . GLU A 1 110 ? -17.456 14.630 17.483 1.00 94.56 110 GLU A C 1
ATOM 847 O O . GLU A 1 110 ? -17.880 15.393 18.350 1.00 94.56 110 GLU A O 1
ATOM 852 N N . ARG A 1 111 ? -18.013 13.431 17.270 1.00 93.44 111 ARG A N 1
ATOM 853 C CA . ARG A 1 111 ? -19.198 12.961 17.995 1.00 93.44 111 ARG A CA 1
ATOM 854 C C . ARG A 1 111 ? -18.967 12.871 19.505 1.00 93.44 111 ARG A C 1
ATOM 856 O O . ARG A 1 111 ? -19.889 13.134 20.272 1.00 93.44 111 ARG A O 1
ATOM 863 N N . GLU A 1 112 ? -17.770 12.478 19.933 1.00 92.81 112 GLU A N 1
ATOM 864 C CA . GLU A 1 112 ? -17.431 12.336 21.354 1.00 92.81 112 GLU A CA 1
ATOM 865 C C . GLU A 1 112 ? -16.757 13.582 21.959 1.00 92.81 112 GLU A C 1
ATOM 867 O O . GLU A 1 112 ? -16.555 13.625 23.172 1.00 92.81 112 GLU A O 1
ATOM 872 N N . ARG A 1 113 ? -16.415 14.595 21.146 1.00 92.81 113 ARG A N 1
ATOM 873 C CA . ARG A 1 113 ? -15.647 15.803 21.525 1.00 92.81 113 ARG A CA 1
ATOM 874 C C . ARG A 1 113 ? -14.328 15.508 22.246 1.00 92.81 113 ARG A C 1
ATOM 876 O O . ARG A 1 113 ? -13.884 16.259 23.113 1.00 92.81 113 ARG A O 1
ATOM 883 N N . ARG A 1 114 ? -13.692 14.393 21.899 1.00 90.50 114 ARG A N 1
ATOM 884 C CA . ARG A 1 114 ? -12.405 13.954 22.450 1.00 90.50 114 ARG A CA 1
ATOM 885 C C . ARG A 1 114 ? -11.662 13.121 21.416 1.00 90.50 114 ARG A C 1
ATOM 887 O O . ARG A 1 114 ? -12.285 12.495 20.566 1.00 90.50 114 ARG A O 1
ATOM 894 N N . SER A 1 115 ? -10.334 13.085 21.499 1.00 90.12 115 SER A N 1
ATOM 895 C CA . SER A 1 115 ? -9.518 12.269 20.591 1.00 90.12 115 SER A CA 1
ATOM 896 C C . SER A 1 115 ? -9.715 10.784 20.901 1.00 90.12 115 SER A C 1
ATOM 898 O O . SER A 1 115 ? -9.158 10.263 21.870 1.00 90.12 115 SER A O 1
ATOM 900 N N . VAL A 1 116 ? -10.546 10.107 20.104 1.00 91.44 116 VAL A N 1
ATOM 901 C CA . VAL A 1 116 ? -10.838 8.675 20.251 1.00 91.44 116 VAL A CA 1
ATOM 902 C C . VAL A 1 116 ? -10.520 7.915 18.980 1.00 91.44 116 VAL A C 1
ATOM 904 O O . VAL A 1 116 ? -10.778 8.368 17.867 1.00 91.44 116 VAL A O 1
ATOM 907 N N . VAL A 1 117 ? -9.974 6.712 19.153 1.00 93.38 117 VAL A N 1
ATOM 908 C CA . VAL A 1 117 ? -9.685 5.791 18.052 1.00 93.38 117 VAL A CA 1
ATOM 909 C C . VAL A 1 117 ? -10.704 4.650 18.096 1.00 93.38 117 VAL A C 1
ATOM 911 O O . VAL A 1 117 ? -10.574 3.742 18.924 1.00 93.38 117 VAL A O 1
ATOM 914 N N . PRO A 1 118 ? -11.736 4.665 17.233 1.00 93.19 118 PRO A N 1
ATOM 915 C CA . PRO A 1 118 ? -12.779 3.647 17.257 1.00 93.19 118 PRO A CA 1
ATOM 916 C C . PRO A 1 118 ? -12.246 2.291 16.778 1.00 93.19 118 PRO A C 1
ATOM 918 O O . PRO A 1 118 ? -11.309 2.211 15.988 1.00 93.19 118 PRO A O 1
ATOM 921 N N . ALA A 1 119 ? -12.894 1.189 17.167 1.00 93.44 119 ALA A N 1
ATOM 922 C CA . ALA A 1 119 ? -12.513 -0.149 16.687 1.00 93.44 119 ALA A CA 1
ATOM 923 C C . ALA A 1 119 ? -12.546 -0.272 15.148 1.00 93.44 119 ALA A C 1
ATOM 925 O O . ALA A 1 119 ? -11.746 -1.005 14.569 1.00 93.44 119 ALA A O 1
ATOM 926 N N . ALA A 1 120 ? -13.437 0.479 14.490 1.00 93.25 120 ALA A N 1
ATOM 927 C CA . ALA A 1 120 ? -13.526 0.555 13.034 1.00 93.25 120 ALA A CA 1
ATOM 928 C C . ALA A 1 120 ? -12.231 1.075 12.380 1.00 93.25 120 ALA A C 1
ATOM 930 O O . ALA A 1 120 ? -11.877 0.612 11.300 1.00 93.25 120 ALA A O 1
ATOM 931 N N . PHE A 1 121 ? -11.476 1.955 13.053 1.00 95.25 121 PHE A N 1
ATOM 932 C CA . PHE A 1 121 ? -10.166 2.419 12.583 1.00 95.25 121 PHE A CA 1
ATOM 933 C C . PHE A 1 121 ? -9.192 1.252 12.393 1.00 95.25 121 PHE A C 1
ATOM 935 O O . PHE A 1 121 ? -8.509 1.159 11.372 1.00 95.25 121 PHE A O 1
ATOM 942 N N . TRP A 1 122 ? -9.148 0.338 13.365 1.00 95.44 122 TRP A N 1
ATOM 943 C CA . TRP A 1 122 ? -8.252 -0.818 13.338 1.00 95.44 122 TRP A CA 1
ATOM 944 C C . TRP A 1 122 ? -8.667 -1.840 12.282 1.00 95.44 122 TRP A C 1
ATOM 946 O O . TRP A 1 122 ? -7.805 -2.383 11.598 1.00 95.44 122 TRP A O 1
ATOM 956 N N . TRP A 1 123 ? -9.972 -2.049 12.093 1.00 95.38 123 TRP A N 1
ATOM 957 C CA . TRP A 1 123 ? -10.483 -2.912 11.027 1.00 95.38 123 TRP A CA 1
ATOM 958 C C . TRP A 1 123 ? -10.186 -2.366 9.630 1.00 95.38 123 TRP A C 1
ATOM 960 O O . TRP A 1 123 ? -9.667 -3.103 8.796 1.00 95.38 123 TRP A O 1
ATOM 970 N N . LEU A 1 124 ? -10.443 -1.077 9.387 1.00 96.38 124 LEU A N 1
ATOM 971 C CA . LEU A 1 124 ? -10.117 -0.431 8.111 1.00 96.38 124 LEU A CA 1
ATOM 972 C C . LEU A 1 124 ? -8.613 -0.468 7.829 1.00 96.38 124 LEU A C 1
ATOM 974 O O . LEU A 1 124 ? -8.209 -0.740 6.702 1.00 96.38 124 LEU A O 1
ATOM 978 N N . SER A 1 125 ? -7.786 -0.267 8.859 1.00 95.88 125 SER A N 1
ATOM 979 C CA . SER A 1 125 ? -6.328 -0.371 8.739 1.00 95.88 125 SER A CA 1
ATOM 980 C C . SER A 1 125 ? -5.882 -1.795 8.399 1.00 95.88 125 SER A C 1
ATOM 982 O O . SER A 1 125 ? -5.001 -1.974 7.566 1.00 95.88 125 SER A O 1
ATOM 984 N N . LEU A 1 126 ? -6.501 -2.817 9.001 1.00 96.38 126 LEU A N 1
ATOM 985 C CA . LEU A 1 126 ? -6.186 -4.217 8.712 1.00 96.38 126 LEU A CA 1
ATOM 986 C C . LEU A 1 126 ? -6.576 -4.602 7.280 1.00 96.38 126 LEU A C 1
A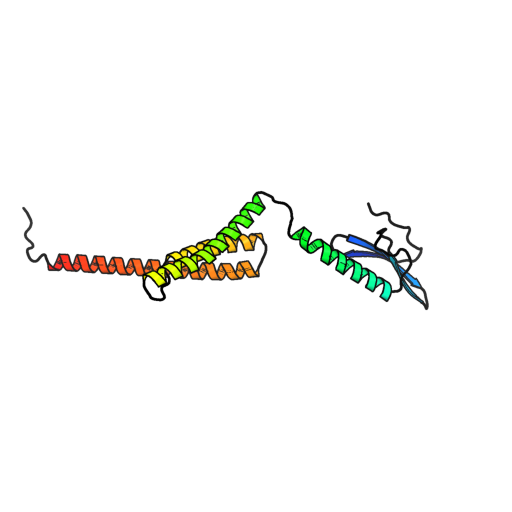TOM 988 O O . LEU A 1 126 ? -5.762 -5.182 6.569 1.00 96.38 126 LEU A O 1
ATOM 992 N N . ILE A 1 127 ? -7.786 -4.244 6.844 1.00 96.62 127 ILE A N 1
ATOM 993 C CA . ILE A 1 127 ? -8.268 -4.521 5.483 1.00 96.62 127 ILE A CA 1
ATOM 994 C C . ILE A 1 127 ? -7.409 -3.781 4.454 1.00 96.62 127 ILE A C 1
ATOM 996 O O . ILE A 1 127 ? -6.919 -4.394 3.507 1.00 96.62 127 ILE A O 1
ATOM 1000 N N . GLY A 1 128 ? -7.169 -2.483 4.669 1.00 96.56 128 GLY A N 1
ATOM 1001 C CA . GLY A 1 128 ? -6.312 -1.678 3.802 1.00 96.56 128 GLY A CA 1
ATOM 1002 C C . GLY A 1 128 ? -4.882 -2.208 3.747 1.00 96.56 128 GLY A C 1
ATOM 1003 O O . GLY A 1 128 ? -4.310 -2.327 2.665 1.00 96.56 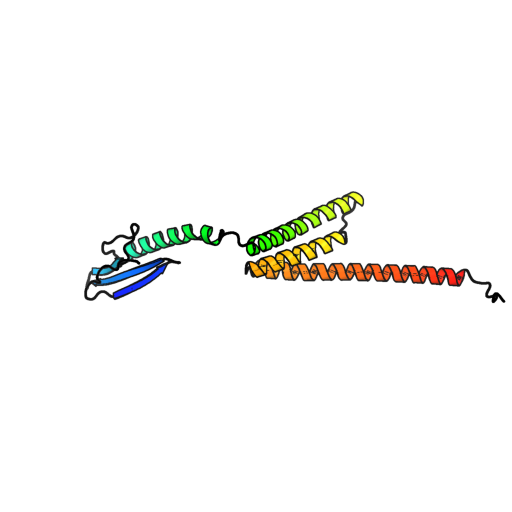128 GLY A O 1
ATOM 1004 N N . GLY A 1 129 ? -4.328 -2.589 4.900 1.00 95.81 129 GLY A N 1
ATOM 1005 C CA . GLY A 1 129 ? -2.989 -3.157 5.020 1.00 95.81 129 GLY A CA 1
ATOM 1006 C C . GLY A 1 129 ? -2.842 -4.482 4.282 1.00 95.81 129 GLY A C 1
ATOM 1007 O O . GLY A 1 129 ? -1.885 -4.653 3.540 1.00 95.81 129 GLY A O 1
ATOM 1008 N N . LEU A 1 130 ? -3.807 -5.398 4.408 1.00 96.94 130 LEU A N 1
ATOM 1009 C CA . LEU A 1 130 ? -3.794 -6.681 3.694 1.00 96.94 130 LEU A CA 1
ATOM 1010 C C . LEU A 1 130 ? -3.955 -6.507 2.177 1.00 96.94 130 LEU A C 1
ATOM 1012 O O . LEU A 1 130 ? -3.271 -7.185 1.405 1.00 96.94 130 LEU A O 1
ATOM 1016 N N . ALA A 1 131 ? -4.818 -5.584 1.743 1.00 96.44 131 ALA A N 1
ATOM 1017 C CA . ALA A 1 131 ? -4.996 -5.263 0.330 1.00 96.44 131 ALA A CA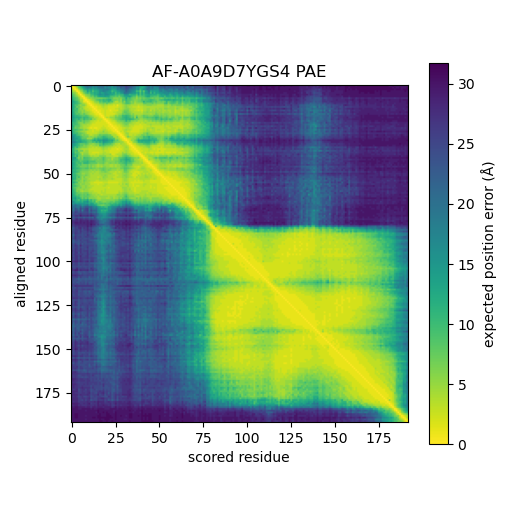 1
ATOM 1018 C C . ALA A 1 131 ? -3.711 -4.675 -0.277 1.00 96.44 131 ALA A C 1
ATOM 1020 O O . ALA A 1 131 ? -3.230 -5.170 -1.298 1.00 96.44 131 ALA A O 1
ATOM 1021 N N . LEU A 1 132 ? -3.101 -3.682 0.384 1.00 95.31 132 LEU A N 1
ATOM 1022 C CA . LEU A 1 132 ? -1.841 -3.085 -0.067 1.00 95.31 132 LEU A CA 1
ATOM 1023 C C . LEU A 1 132 ? -0.659 -4.053 0.042 1.00 95.31 132 LEU A C 1
ATOM 1025 O O . LEU A 1 132 ? 0.190 -4.065 -0.841 1.00 95.31 132 LEU A O 1
ATOM 1029 N N . PHE A 1 133 ? -0.606 -4.893 1.074 1.00 94.94 133 PHE A N 1
ATOM 1030 C CA . PHE A 1 133 ? 0.407 -5.942 1.201 1.00 94.94 133 PHE A CA 1
ATOM 1031 C C . PHE A 1 133 ? 0.360 -6.897 0.005 1.00 94.94 133 PHE A C 1
ATOM 1033 O O . PHE A 1 133 ? 1.372 -7.113 -0.659 1.00 94.94 133 PHE A O 1
ATOM 1040 N N . SER A 1 134 ? -0.834 -7.397 -0.325 1.00 94.00 134 SER A N 1
ATOM 1041 C CA . SER A 1 134 ? -1.052 -8.272 -1.484 1.00 94.00 134 SER A CA 1
ATOM 1042 C C . SER A 1 134 ? -0.670 -7.571 -2.792 1.00 94.00 134 SER A C 1
ATOM 1044 O O . SER A 1 134 ? -0.004 -8.153 -3.649 1.00 94.00 134 SER A O 1
ATOM 1046 N N . TYR A 1 135 ? -1.024 -6.291 -2.919 1.00 92.44 135 TYR A N 1
ATOM 1047 C CA . TYR A 1 135 ? -0.661 -5.460 -4.061 1.00 92.44 135 TYR A CA 1
ATO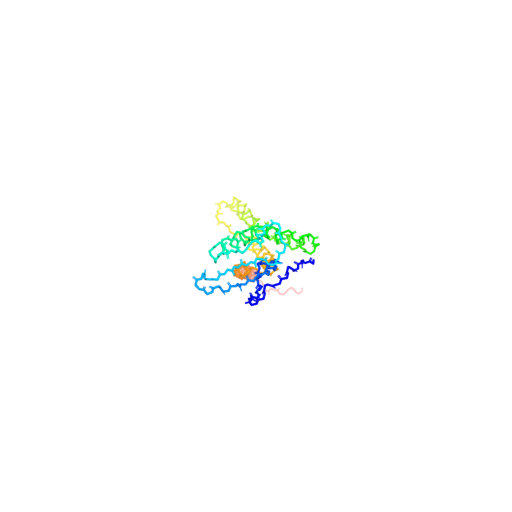M 1048 C C . TYR A 1 135 ? 0.857 -5.257 -4.207 1.00 92.44 135 TYR A C 1
ATOM 1050 O O . TYR A 1 135 ? 1.389 -5.367 -5.312 1.00 92.44 135 TYR A O 1
ATOM 1058 N N . PHE A 1 136 ? 1.585 -4.998 -3.117 1.00 91.94 136 PHE A N 1
ATOM 1059 C CA . PHE A 1 136 ? 3.038 -4.812 -3.164 1.00 91.94 136 PHE A CA 1
ATOM 1060 C C . PHE A 1 136 ? 3.796 -6.109 -3.434 1.00 91.94 136 PHE A C 1
ATOM 1062 O O . PHE A 1 136 ? 4.809 -6.069 -4.134 1.00 91.94 136 PHE A O 1
ATOM 1069 N N . ILE A 1 137 ? 3.287 -7.258 -2.970 1.00 90.50 137 ILE A N 1
ATOM 1070 C CA . ILE A 1 137 ? 3.810 -8.571 -3.377 1.00 90.50 137 ILE A CA 1
ATOM 1071 C C . ILE A 1 137 ? 3.701 -8.719 -4.894 1.00 90.50 137 ILE A C 1
ATOM 1073 O O . ILE A 1 137 ? 4.689 -9.044 -5.553 1.00 90.50 137 ILE A O 1
ATOM 1077 N N . TRP A 1 138 ? 2.524 -8.433 -5.457 1.00 89.12 138 TRP A N 1
ATOM 1078 C CA . TRP A 1 138 ? 2.308 -8.492 -6.902 1.00 89.12 138 TRP A CA 1
ATOM 1079 C C . TRP A 1 138 ? 3.231 -7.530 -7.670 1.00 89.12 138 TRP A C 1
ATOM 1081 O O . TRP A 1 138 ? 3.832 -7.914 -8.673 1.00 89.12 138 TRP A O 1
ATOM 1091 N N . ARG A 1 139 ? 3.428 -6.309 -7.154 1.00 84.94 139 ARG A N 1
ATOM 1092 C CA . ARG A 1 139 ? 4.344 -5.304 -7.722 1.00 84.94 139 ARG A CA 1
ATOM 1093 C C . ARG A 1 139 ? 5.834 -5.649 -7.524 1.00 84.94 139 ARG A C 1
ATOM 1095 O O . ARG A 1 139 ? 6.684 -4.989 -8.114 1.00 84.94 139 ARG A O 1
ATOM 1102 N N . ARG A 1 140 ? 6.162 -6.682 -6.735 1.00 87.44 140 ARG A N 1
ATOM 1103 C CA . ARG A 1 140 ? 7.530 -7.044 -6.310 1.00 87.44 140 ARG A CA 1
ATOM 1104 C C . ARG A 1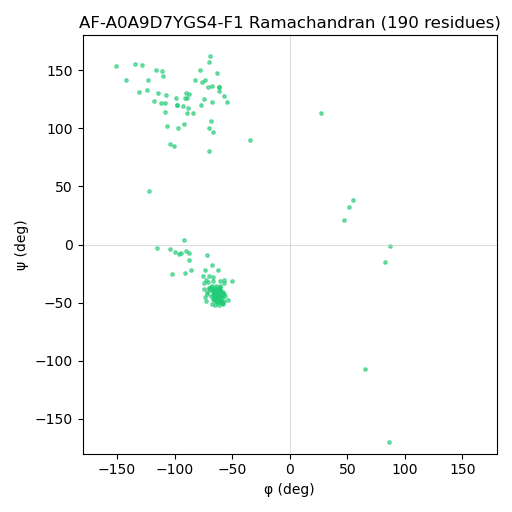 140 ? 8.279 -5.890 -5.629 1.00 87.44 140 ARG A C 1
ATOM 1106 O O . ARG A 1 140 ? 9.479 -5.715 -5.823 1.00 87.44 140 ARG A O 1
ATOM 1113 N N . ASP A 1 141 ? 7.565 -5.114 -4.821 1.00 86.31 141 ASP A N 1
ATOM 1114 C CA . ASP A 1 141 ? 8.112 -3.986 -4.065 1.00 86.31 141 ASP A CA 1
ATOM 1115 C C . ASP A 1 141 ? 8.448 -4.416 -2.630 1.00 86.31 141 ASP A C 1
ATOM 1117 O O . ASP A 1 141 ? 7.571 -4.505 -1.768 1.00 86.31 141 ASP A O 1
ATOM 1121 N N . VAL A 1 142 ? 9.728 -4.689 -2.366 1.00 83.31 142 VAL A N 1
ATOM 1122 C CA . VAL A 1 142 ? 10.199 -5.168 -1.054 1.00 83.31 142 VAL A CA 1
ATOM 1123 C C . VAL A 1 142 ? 9.911 -4.157 0.060 1.00 83.31 142 VAL A C 1
ATOM 1125 O O . VAL A 1 142 ? 9.520 -4.552 1.158 1.00 83.31 142 VAL A O 1
ATOM 1128 N N . VAL A 1 143 ? 10.055 -2.858 -0.212 1.00 90.06 143 VAL A N 1
ATOM 1129 C CA . VAL A 1 143 ? 9.842 -1.803 0.791 1.00 90.06 143 VAL A CA 1
ATOM 1130 C C . VAL A 1 143 ? 8.363 -1.730 1.164 1.00 90.06 143 VAL A C 1
ATOM 1132 O O . VAL A 1 143 ? 8.022 -1.706 2.348 1.00 90.06 143 VAL A O 1
ATOM 1135 N N . GLY A 1 144 ? 7.478 -1.775 0.165 1.00 89.12 144 GLY A N 1
ATOM 1136 C CA . GLY A 1 144 ? 6.033 -1.814 0.383 1.00 89.12 144 GLY A CA 1
ATOM 1137 C C . GLY A 1 144 ? 5.584 -3.049 1.170 1.00 89.12 144 GLY A C 1
ATOM 1138 O O . GLY A 1 144 ? 4.793 -2.935 2.108 1.00 89.12 144 GLY A O 1
ATOM 1139 N N . VAL A 1 145 ? 6.130 -4.225 0.843 1.00 90.62 145 VAL A N 1
ATOM 1140 C CA . VAL A 1 145 ? 5.838 -5.488 1.542 1.00 90.62 145 VAL A CA 1
ATOM 1141 C C . VAL A 1 145 ? 6.257 -5.427 3.012 1.00 90.62 145 VAL A C 1
ATOM 1143 O O . VAL A 1 145 ? 5.461 -5.779 3.884 1.00 90.62 145 VAL A O 1
ATOM 1146 N N . LEU A 1 146 ? 7.470 -4.949 3.307 1.00 91.56 146 LEU A N 1
ATOM 1147 C CA . LEU A 1 146 ? 7.972 -4.815 4.682 1.00 91.56 146 LEU A CA 1
ATOM 1148 C C . LEU A 1 146 ? 7.189 -3.773 5.496 1.00 91.56 146 LEU A C 1
ATOM 1150 O O . LEU A 1 146 ? 6.899 -3.984 6.678 1.00 91.56 146 LEU A O 1
ATOM 1154 N N . GLY A 1 147 ? 6.810 -2.660 4.864 1.00 91.69 147 GLY A N 1
ATOM 1155 C CA . GLY A 1 147 ? 5.987 -1.636 5.503 1.00 91.69 147 GLY A CA 1
ATOM 1156 C C . GLY A 1 147 ? 4.604 -2.168 5.884 1.00 91.69 147 GLY A C 1
ATOM 1157 O O . GLY A 1 147 ? 4.165 -2.018 7.028 1.00 91.69 147 GLY A O 1
ATOM 1158 N N . GLN A 1 148 ? 3.923 -2.838 4.949 1.00 93.81 148 GLN A N 1
ATOM 1159 C CA . GLN A 1 148 ? 2.568 -3.336 5.191 1.00 93.81 148 GLN A CA 1
ATOM 1160 C C . GLN A 1 148 ? 2.532 -4.565 6.107 1.00 93.81 148 GLN A C 1
ATOM 1162 O O . GLN A 1 148 ? 1.605 -4.676 6.907 1.00 93.81 148 GLN A O 1
ATOM 1167 N N . SER A 1 149 ? 3.536 -5.450 6.075 1.00 92.12 149 SER A N 1
ATOM 1168 C CA . SER A 1 149 ? 3.596 -6.599 6.995 1.00 92.12 149 SER A CA 1
ATOM 1169 C C . SER A 1 149 ? 3.644 -6.148 8.456 1.00 92.12 149 SER A C 1
ATOM 1171 O O . SER A 1 149 ? 2.871 -6.630 9.288 1.00 92.12 149 SER A O 1
ATOM 1173 N N . THR A 1 150 ? 4.481 -5.152 8.752 1.00 93.25 150 THR A N 1
ATOM 1174 C CA . THR A 1 150 ? 4.591 -4.555 10.086 1.00 93.25 150 THR A CA 1
ATOM 1175 C C . THR A 1 150 ? 3.265 -3.919 10.511 1.00 93.25 150 THR A C 1
ATOM 1177 O O . THR A 1 150 ? 2.785 -4.156 11.623 1.00 93.25 150 THR A O 1
ATOM 1180 N N . GLY A 1 151 ? 2.626 -3.164 9.609 1.00 92.00 151 GLY A N 1
ATOM 1181 C CA . GLY A 1 151 ? 1.316 -2.555 9.848 1.00 92.00 151 GLY A CA 1
ATOM 1182 C C . GLY A 1 151 ? 0.241 -3.586 10.197 1.00 92.00 151 GLY A C 1
ATOM 1183 O O . GLY A 1 151 ? -0.408 -3.471 11.238 1.00 92.00 151 GLY A O 1
ATOM 1184 N N . VAL A 1 152 ? 0.102 -4.638 9.384 1.00 94.44 152 VAL A N 1
ATOM 1185 C CA . VAL A 1 152 ? -0.887 -5.715 9.573 1.00 94.44 152 VAL A CA 1
ATOM 1186 C C . VAL A 1 152 ? -0.755 -6.372 10.950 1.00 94.44 152 VAL A C 1
ATOM 1188 O O . VAL A 1 152 ? -1.764 -6.557 11.636 1.00 94.44 152 VAL A O 1
ATOM 1191 N N . VAL A 1 153 ? 0.470 -6.663 11.399 1.00 96.00 153 VAL A N 1
ATOM 1192 C CA . VAL A 1 153 ? 0.720 -7.251 12.728 1.00 96.00 153 VAL A CA 1
ATOM 1193 C C . VAL A 1 153 ? 0.245 -6.320 13.846 1.00 96.00 153 VAL A C 1
ATOM 1195 O O . VAL A 1 153 ? -0.440 -6.759 14.776 1.00 96.00 153 VAL A O 1
ATOM 1198 N N . ILE A 1 154 ? 0.562 -5.026 13.753 1.00 95.31 154 ILE A N 1
ATOM 1199 C CA . ILE A 1 154 ? 0.152 -4.026 14.748 1.00 95.31 154 ILE A CA 1
ATOM 1200 C C . ILE A 1 154 ? -1.377 -3.904 14.792 1.00 95.31 154 ILE A C 1
ATOM 1202 O O . ILE A 1 154 ? -1.966 -3.913 15.878 1.00 95.31 154 ILE A O 1
ATOM 1206 N N . TYR A 1 155 ? -2.038 -3.839 13.634 1.00 95.19 155 TYR A N 1
ATOM 1207 C CA . TYR A 1 155 ? -3.495 -3.704 13.552 1.00 95.19 155 TYR A CA 1
ATOM 1208 C C . TYR A 1 155 ? -4.206 -4.931 14.129 1.00 95.19 155 TYR A C 1
ATOM 1210 O O . TYR A 1 155 ? -5.113 -4.788 14.953 1.00 95.19 155 TYR A O 1
ATOM 1218 N N . ALA A 1 156 ? -3.747 -6.136 13.778 1.00 94.81 156 ALA A N 1
ATOM 1219 C CA . ALA A 1 156 ? -4.280 -7.384 14.314 1.00 94.81 156 ALA A CA 1
ATOM 1220 C C . ALA A 1 156 ? -4.101 -7.474 15.839 1.00 94.81 156 ALA A C 1
ATOM 1222 O O . ALA A 1 156 ? -5.035 -7.835 16.564 1.00 94.81 156 ALA A O 1
ATOM 1223 N N . ARG A 1 157 ? -2.925 -7.086 16.354 1.00 96.38 157 ARG A N 1
ATOM 1224 C CA . ARG A 1 157 ? -2.657 -7.036 17.798 1.00 96.38 157 ARG A CA 1
ATOM 1225 C C . ARG A 1 157 ? -3.615 -6.087 18.516 1.00 96.38 157 ARG A C 1
ATOM 1227 O O . ARG A 1 157 ? -4.200 -6.478 19.526 1.00 96.38 157 ARG A O 1
ATOM 1234 N N . ASN A 1 158 ? -3.798 -4.869 18.010 1.00 95.19 158 ASN A N 1
ATOM 1235 C CA . ASN A 1 158 ? -4.674 -3.880 18.645 1.00 95.19 158 ASN A CA 1
ATOM 1236 C C . ASN A 1 158 ? -6.134 -4.328 18.642 1.00 95.19 158 ASN A C 1
ATOM 1238 O O . ASN A 1 158 ? -6.821 -4.216 19.658 1.00 95.19 158 ASN A O 1
ATOM 1242 N N . LEU A 1 159 ? -6.586 -4.940 17.551 1.00 94.62 159 LEU A N 1
ATOM 1243 C CA . LEU A 1 159 ? -7.920 -5.514 17.484 1.00 94.62 159 LEU A CA 1
ATOM 1244 C C . LEU A 1 159 ? -8.113 -6.651 18.503 1.00 94.62 159 LEU A C 1
ATOM 1246 O O . LEU A 1 159 ? -9.132 -6.698 19.198 1.00 94.62 159 LEU A O 1
ATOM 1250 N N . ARG A 1 160 ? -7.113 -7.529 18.662 1.00 95.19 160 ARG A N 1
ATOM 1251 C CA . ARG A 1 160 ? -7.122 -8.587 19.685 1.00 95.19 160 ARG A CA 1
ATOM 1252 C C . ARG A 1 160 ? -7.193 -8.011 21.101 1.00 95.19 160 ARG A C 1
ATOM 1254 O O . ARG A 1 160 ? -7.927 -8.547 21.932 1.00 95.19 160 ARG A O 1
ATOM 1261 N N . LEU A 1 161 ? -6.459 -6.934 21.387 1.00 93.94 161 LEU A N 1
ATOM 1262 C CA . LEU A 1 161 ? -6.501 -6.262 22.690 1.00 93.94 161 LEU A CA 1
ATOM 1263 C C . LEU A 1 161 ? -7.888 -5.677 22.978 1.00 93.94 161 LEU A C 1
ATOM 1265 O O . LEU A 1 161 ? -8.429 -5.915 24.058 1.00 93.94 161 LEU A O 1
ATOM 1269 N N . ILE A 1 162 ? -8.504 -5.010 21.998 1.00 93.44 162 ILE A N 1
ATOM 1270 C CA . ILE A 1 162 ? -9.870 -4.478 22.113 1.00 93.44 162 ILE A CA 1
ATOM 1271 C C . ILE A 1 162 ? -10.878 -5.610 22.355 1.00 93.44 162 ILE A C 1
ATOM 1273 O O . ILE A 1 162 ? -11.731 -5.507 23.237 1.00 93.44 162 ILE A O 1
ATOM 1277 N N . ALA A 1 163 ? -10.770 -6.717 21.616 1.00 92.44 163 ALA A N 1
ATOM 1278 C CA . ALA A 1 163 ? -11.644 -7.873 21.796 1.00 92.44 163 ALA A CA 1
ATOM 1279 C C . ALA A 1 163 ? -11.492 -8.500 23.193 1.00 92.44 163 ALA A C 1
ATOM 1281 O O . ALA A 1 163 ? -12.489 -8.844 23.829 1.00 92.44 163 ALA A O 1
ATOM 1282 N N . LYS A 1 164 ? -10.257 -8.611 23.699 1.00 93.94 164 LYS A N 1
ATOM 1283 C CA . LYS A 1 164 ? -9.978 -9.117 25.051 1.00 93.94 164 LYS A CA 1
ATOM 1284 C C . LYS A 1 164 ? -10.553 -8.195 26.129 1.00 93.94 164 LYS A C 1
ATOM 1286 O O . LYS A 1 164 ? -11.162 -8.697 27.069 1.00 93.94 164 LYS A O 1
ATOM 1291 N N . ALA A 1 165 ? -10.396 -6.879 25.984 1.00 93.25 165 ALA A N 1
ATOM 1292 C CA . ALA A 1 165 ? -10.946 -5.899 26.919 1.00 93.25 165 ALA A CA 1
ATOM 1293 C C . ALA A 1 165 ? -12.481 -5.971 26.978 1.00 93.25 165 ALA A C 1
ATOM 1295 O O . ALA A 1 165 ? -13.048 -6.074 28.061 1.00 93.25 165 ALA A O 1
ATOM 1296 N N . ARG A 1 166 ? -13.151 -6.046 25.820 1.00 91.69 166 ARG A N 1
ATOM 1297 C CA . ARG A 1 166 ? -14.617 -6.195 25.740 1.00 91.69 166 ARG A CA 1
ATOM 1298 C C . ARG A 1 166 ? -15.129 -7.484 26.381 1.00 91.69 166 ARG A C 1
ATOM 1300 O O . ARG A 1 166 ? -16.180 -7.472 27.009 1.00 91.69 166 ARG A O 1
ATOM 1307 N N . ARG A 1 167 ? -14.404 -8.597 26.220 1.00 92.38 167 ARG A N 1
ATOM 1308 C CA . ARG A 1 167 ? -14.754 -9.878 26.859 1.00 92.38 167 ARG A CA 1
ATOM 1309 C C . ARG A 1 167 ? -14.611 -9.823 28.379 1.00 92.38 167 ARG A C 1
ATOM 1311 O O . ARG A 1 167 ? -15.430 -10.416 29.066 1.00 92.38 167 ARG A O 1
ATOM 1318 N N . ARG A 1 168 ? -13.587 -9.128 28.889 1.00 93.94 168 ARG A N 1
ATOM 1319 C CA . ARG A 1 168 ? -13.401 -8.932 30.335 1.00 93.94 168 ARG A CA 1
ATOM 1320 C C . ARG A 1 168 ? -14.535 -8.106 30.927 1.00 93.94 168 ARG A C 1
ATOM 1322 O O . ARG A 1 168 ? -15.200 -8.617 31.810 1.00 93.94 168 ARG A O 1
ATOM 1329 N N . ALA A 1 169 ? -14.830 -6.945 30.339 1.00 92.69 169 ALA A N 1
ATOM 1330 C CA . ALA A 1 169 ? -15.933 -6.092 30.782 1.00 92.69 169 ALA A CA 1
ATOM 1331 C C . ALA A 1 169 ? -17.270 -6.852 30.842 1.00 92.69 169 ALA A C 1
ATOM 1333 O O . ALA A 1 169 ? -17.922 -6.855 31.873 1.00 92.69 169 ALA A O 1
ATOM 1334 N N . ARG A 1 170 ? -17.619 -7.611 29.790 1.00 92.94 170 ARG A N 1
ATOM 1335 C CA . ARG A 1 170 ? -18.840 -8.437 29.793 1.00 92.94 170 ARG A CA 1
ATOM 1336 C C . ARG A 1 170 ? -18.867 -9.486 30.902 1.00 92.94 170 ARG A C 1
ATOM 1338 O O . ARG A 1 170 ? -19.918 -9.718 31.476 1.00 92.94 170 ARG A O 1
ATOM 1345 N N . ARG A 1 171 ? -17.736 -10.146 31.174 1.00 93.25 171 ARG A N 1
ATOM 1346 C CA . ARG A 1 171 ? -17.647 -11.144 32.250 1.00 93.25 171 ARG A CA 1
ATOM 1347 C C . ARG A 1 171 ? -17.836 -10.494 33.618 1.00 93.25 171 ARG A C 1
ATOM 1349 O O . ARG A 1 171 ? -18.485 -11.083 34.470 1.00 93.25 171 ARG A O 1
ATOM 1356 N N . ASP A 1 172 ? -17.264 -9.311 33.804 1.00 93.75 172 ASP A N 1
ATOM 1357 C CA . ASP A 1 172 ? -17.359 -8.569 35.056 1.00 93.75 172 ASP A CA 1
ATOM 1358 C C . ASP A 1 172 ? -18.802 -8.055 35.269 1.00 93.75 172 ASP A C 1
ATOM 1360 O O . ASP A 1 172 ? -19.330 -8.199 36.368 1.00 93.75 172 ASP A O 1
ATOM 1364 N N . ASP A 1 173 ? -19.485 -7.593 34.210 1.00 93.19 173 ASP A N 1
ATOM 1365 C CA . ASP A 1 173 ? -20.912 -7.222 34.240 1.00 93.19 173 ASP A CA 1
ATOM 1366 C C . ASP A 1 173 ? -21.814 -8.420 34.595 1.00 93.19 173 ASP A C 1
ATOM 1368 O O . ASP A 1 173 ? -22.702 -8.307 35.438 1.00 93.19 173 ASP A O 1
ATOM 1372 N N . THR A 1 174 ? -21.578 -9.589 33.982 1.00 93.88 174 THR A N 1
ATOM 1373 C CA . THR A 1 174 ? -22.327 -10.821 34.288 1.00 93.88 174 THR A CA 1
ATOM 1374 C C . THR A 1 174 ? -22.106 -11.269 35.732 1.00 93.88 174 THR A C 1
ATOM 1376 O O . THR A 1 174 ? -23.073 -11.562 36.426 1.00 93.88 174 THR A O 1
ATOM 1379 N N . ALA A 1 175 ? -20.860 -11.257 36.214 1.00 92.56 175 ALA A N 1
ATOM 1380 C CA . ALA A 1 175 ? -20.551 -11.620 37.595 1.00 92.56 175 ALA A CA 1
ATOM 1381 C C . ALA A 1 175 ? -21.183 -10.648 38.608 1.00 92.56 175 ALA A C 1
ATOM 1383 O O . ALA A 1 175 ? -21.653 -11.073 39.661 1.00 92.56 175 ALA A O 1
ATOM 1384 N N . ALA A 1 176 ? -21.220 -9.347 38.298 1.00 91.88 176 ALA A N 1
ATOM 1385 C CA . ALA A 1 176 ? -21.882 -8.351 39.138 1.00 91.88 176 ALA A CA 1
ATOM 1386 C C . ALA A 1 176 ? -23.405 -8.562 39.193 1.00 91.88 176 ALA A C 1
ATOM 1388 O O . ALA A 1 176 ? -23.995 -8.446 40.265 1.00 91.88 176 ALA A O 1
ATOM 1389 N N . PHE A 1 177 ? -24.027 -8.910 38.063 1.00 92.62 177 PHE A N 1
ATOM 1390 C CA . PHE A 1 177 ? -25.450 -9.243 37.987 1.00 92.62 177 PHE A CA 1
ATOM 1391 C C . PHE A 1 177 ? -25.793 -10.512 38.785 1.00 92.62 177 PHE A C 1
ATOM 1393 O O . PHE A 1 177 ? -26.708 -10.485 39.604 1.00 92.62 177 PHE A O 1
ATOM 1400 N N . GLU A 1 178 ? -25.019 -11.592 38.623 1.00 92.38 178 GLU A N 1
ATOM 1401 C CA . GLU A 1 178 ? -25.181 -12.839 39.390 1.00 92.38 178 GLU A CA 1
ATOM 1402 C C . GLU A 1 178 ? -25.014 -12.613 40.901 1.00 92.38 178 GLU A C 1
ATOM 1404 O O . GLU A 1 178 ? -25.810 -13.103 41.701 1.00 92.38 178 GLU A O 1
ATOM 1409 N N . ALA A 1 179 ? -24.019 -11.817 41.304 1.00 89.12 179 ALA A N 1
ATOM 1410 C CA . ALA A 1 179 ? -23.820 -11.447 42.703 1.00 89.12 179 ALA A CA 1
ATOM 1411 C C . ALA A 1 179 ? -24.948 -10.558 43.258 1.00 89.12 179 ALA A C 1
ATOM 1413 O O . ALA A 1 179 ? -25.197 -10.578 44.462 1.00 89.12 179 ALA A O 1
ATOM 1414 N N . GLY A 1 180 ? -25.611 -9.768 42.407 1.00 90.06 180 GLY A N 1
ATOM 1415 C CA . GLY A 1 180 ? -26.814 -9.013 42.759 1.00 90.06 180 GLY A CA 1
ATOM 1416 C C . GLY A 1 180 ? -27.999 -9.937 43.038 1.00 90.06 180 GLY A C 1
ATOM 1417 O O . GLY A 1 180 ? -28.574 -9.865 44.120 1.00 90.06 180 GLY A O 1
ATOM 1418 N N . LEU A 1 181 ? -28.284 -10.870 42.122 1.00 87.06 181 LEU A N 1
ATOM 1419 C CA . LEU A 1 181 ? -29.353 -11.866 42.280 1.00 87.06 181 LEU A CA 1
ATOM 1420 C C . LEU A 1 181 ? -29.174 -12.720 43.543 1.00 87.06 181 LEU A C 1
ATOM 1422 O O . LEU A 1 181 ? -30.124 -12.932 44.286 1.00 87.06 181 LEU A O 1
ATOM 1426 N N . ALA A 1 182 ? -27.946 -13.159 43.829 1.00 83.94 182 ALA A N 1
ATOM 1427 C CA . ALA A 1 182 ? -27.648 -13.955 45.020 1.00 83.94 182 ALA A CA 1
ATOM 1428 C C . ALA A 1 182 ? -27.798 -13.180 46.346 1.00 83.94 182 ALA A C 1
ATOM 1430 O O . ALA A 1 182 ? -27.862 -13.793 47.407 1.00 83.94 182 ALA A O 1
ATOM 1431 N N . ARG A 1 183 ? -27.814 -11.839 46.315 1.00 77.50 183 ARG A N 1
ATOM 1432 C CA . ARG A 1 183 ? -28.044 -10.992 47.500 1.00 77.50 183 ARG A CA 1
ATOM 1433 C C . ARG A 1 183 ? -29.519 -10.650 47.710 1.00 77.50 183 ARG A C 1
ATOM 1435 O O . ARG A 1 183 ? -29.894 -10.346 48.837 1.00 77.50 183 ARG A O 1
ATOM 1442 N N . GLU A 1 184 ? -30.321 -10.672 46.648 1.00 68.88 184 GLU A N 1
ATOM 1443 C CA . GLU A 1 184 ? -31.761 -10.381 46.683 1.00 68.88 184 GLU A CA 1
ATOM 1444 C C . GLU A 1 184 ? -32.634 -11.608 46.984 1.00 68.88 184 GLU A C 1
ATOM 1446 O O . GLU A 1 184 ? -33.821 -11.427 47.241 1.00 68.88 184 GLU A O 1
ATOM 1451 N N . ASP A 1 185 ? -32.071 -12.823 47.032 1.00 62.81 185 ASP A N 1
ATOM 1452 C CA . ASP A 1 185 ? -32.759 -14.024 47.532 1.00 62.81 185 ASP A CA 1
ATOM 1453 C C . ASP A 1 185 ? -32.351 -14.384 48.978 1.00 62.81 185 ASP A C 1
ATOM 1455 O O . ASP A 1 185 ? -31.462 -15.209 49.198 1.00 62.81 185 ASP A O 1
ATOM 1459 N N . PRO A 1 186 ? -32.989 -13.781 49.999 1.00 60.16 186 PRO A N 1
ATOM 1460 C CA . PRO A 1 186 ? -32.892 -14.225 51.383 1.00 60.16 186 PRO A CA 1
ATOM 1461 C C . PRO A 1 186 ? -33.992 -15.228 51.775 1.00 60.16 186 PRO A C 1
ATOM 1463 O O . PRO A 1 186 ? -34.075 -15.570 52.953 1.00 60.16 186 PRO A O 1
ATOM 1466 N N . SER A 1 187 ? -34.866 -15.666 50.854 1.00 62.75 187 SER A N 1
ATOM 1467 C CA . SER A 1 187 ? -36.102 -16.377 51.226 1.00 62.75 187 SER A CA 1
ATOM 1468 C C . SER A 1 187 ? -36.082 -17.889 51.041 1.00 62.75 187 SER A C 1
ATOM 1470 O O . SER A 1 187 ? -36.796 -18.545 51.785 1.00 62.75 187 SER A O 1
ATOM 1472 N N . GLY A 1 188 ? -35.262 -18.458 50.148 1.00 59.19 188 GLY A N 1
ATOM 1473 C CA . GLY A 1 188 ? -34.894 -19.885 50.169 1.00 59.19 188 GLY A CA 1
ATOM 1474 C C . GLY A 1 188 ? -36.015 -20.928 50.343 1.00 59.19 188 GLY A C 1
ATOM 1475 O O . GLY A 1 188 ? -35.713 -22.045 50.766 1.00 59.19 188 GLY A O 1
ATOM 1476 N N . GLU A 1 189 ? -37.282 -20.621 50.052 1.00 57.09 189 GLU A N 1
ATOM 1477 C CA . GLU A 1 189 ? -38.357 -21.606 50.157 1.00 57.09 189 GLU A CA 1
ATOM 1478 C C . GLU A 1 189 ? -38.516 -22.355 48.829 1.00 57.09 189 GLU A C 1
ATOM 1480 O O . GLU A 1 189 ? -38.687 -21.730 47.776 1.00 57.09 189 GLU A O 1
ATOM 1485 N N . PRO A 1 190 ? -38.467 -23.701 48.843 1.00 50.66 190 PRO A N 1
ATOM 1486 C CA . PRO A 1 190 ? -38.780 -24.482 47.664 1.00 50.66 190 PRO A CA 1
ATOM 1487 C C . PRO A 1 190 ? -40.268 -24.312 47.354 1.00 50.66 190 PRO A C 1
ATOM 1489 O O . PRO A 1 190 ? -41.124 -24.622 48.181 1.00 50.66 190 PRO A O 1
ATOM 1492 N N . VAL A 1 191 ? -40.570 -23.839 46.145 1.00 55.88 191 VAL A N 1
ATOM 1493 C CA . VAL A 1 191 ? -41.929 -23.874 45.598 1.00 55.88 191 VAL A CA 1
ATOM 1494 C C . VAL A 1 191 ? -42.286 -25.347 45.388 1.00 55.88 191 VAL A C 1
ATOM 1496 O O . VAL A 1 191 ? -41.839 -25.966 44.420 1.00 55.88 191 VAL A O 1
ATOM 1499 N N . GLY A 1 192 ? -42.990 -25.908 46.373 1.00 55.34 192 GLY A N 1
ATOM 1500 C CA . GLY A 1 192 ? -43.641 -27.216 46.312 1.00 55.34 192 GLY A CA 1
ATOM 1501 C C . GLY A 1 192 ? -44.911 -27.194 45.477 1.00 55.34 192 GLY A C 1
ATOM 1502 O O . GLY A 1 192 ? -45.515 -26.106 45.335 1.00 55.34 192 GLY A O 1
#

Foldseek 3Di:
DWDFDDDDPQWDWDWDDQPPDIWIKTWDQDVPPGIWIATRTDDPLGDRDIDDPVVVVVSVVVVSVVVVVVCPVVVVPPDDDVVVVVLVVLLVQLVVLQVVLVVVQVVVCVVVVHRDRDLSSLVSQLSSLVSQLVSCVVVVPPVSVVVSVVSNVVSVVVNVVVVVVVVVVVVVVVVVVVVVVVVPPPDPDPPD

Mean predicted aligned error: 15.53 Å

pLDDT: mean 82.3, std 14.24, range [33.66, 97.25]

Radius of gyration: 35.13 Å; Cα contacts (8 Å, |Δi|>4): 183; chains: 1; bounding box: 94×43×95 Å

Sequence (192 aa):
MTARLGSTPGAVVSTLDLGARKIVYERLETPGAGASYRFLTEAPDLPSAPLAADAFWSVVDAVERETVRRHWLLRAFNITSWGNLAWIALGLGGQMAFFGRMFVQWVASERERRSVVPAAFWWLSLIGGLALFSYFIWRRDVVGVLGQSTGVVIYARNLRLIAKARRRARRDDTAAFEAGLAREDPSGEPVG

Secondary structure (DSSP, 8-state):
-PPBPPPPTTPEEEEEEETTEEEEEEEEEETTTEEEEEE-B--TTS--S-EEHHHHHHHHHHHHHHHHHHHHHHHHT----HHHHHHHHHHHHHHHHHHHHHHHHHHHHHHHTS----HHHHHHHHHHHHHHHHHHHHHT-HHHHHHHHHHHHHHHHHHHHHHHHHHHHHHHHHHHHHHHHHHH--------